Protein AF-A0A7J8MT13-F1 (afdb_monomer)

Mean predicted aligned error: 15.24 Å

Nearest PDB structures (foldseek):
  6guc-assembly2_D  TM=5.482E-01  e=3.132E-11  Bos taurus
  3tnw-assembly2_D  TM=5.409E-01  e=3.285E-11  Bos taurus
  2wih-assembly2_D  TM=5.216E-01  e=3.285E-11  Homo sapiens
  4bco-assembly1_B  TM=5.471E-01  e=9.817E-11  Bos taurus
  6p8h-assembly1_A  TM=4.701E-01  e=1.779E-06  Homo sapiens

InterPro domains:
  IPR004367 Cyclin, C-terminal domain [SM01332] (35-197)
  IPR006671 Cyclin, N-terminal [PF00134] (3-99)
  IPR013763 Cyclin-like domain [SM00385] (18-86)
  IPR013763 Cyclin-like domain [SM00385] (87-166)
  IPR036915 Cyclin-like superfamily [SSF47954] (3-92)
  IPR036915 Cyclin-like superfamily [SSF47954] (93-198)
  IPR039361 Cyclin [PTHR10177] (7-190)
  IPR046965 Cyclin A/B-like [PIRSF001771] (1-198)
  IPR048258 Cyclins, cyclin-box [PS00292] (13-44)

Secondary structure (DSSP, 8-state):
-----SS--HHHHHHHHHHHHHHHHHTT--HHHHHHHHHHHHHHHHH----GGGHHHHHHHHHHHHHHHH-TTPPPHHHHHHHTTTTT-SS----HHHHHHHHHHHHHHHH-GGGGGS-HHHHHHHHHHHHHHHH--SS-SS-HHHHHHH---HHHHHHHHHHHHHHHTTTT--S--HHHHHHTSGGGTTGGG---SS-GGGGGG--

Sequence (207 aa):
MEQVQRDITPSMRAILIDWLVEVSEEYKLVPDTLYLTVSLIDRFLSHNVIEKQRLQLVGVSCMLIASKYEEICAPRVEEFCFITDNTYTSGEDPCIELEFLANYLAELSLVEYNFLKFLPSLIAASAVFLARWTLNQSVHPWDPTLEHYTSYKASELKTTVLALEDLQLNTNGCYLNAIHDKYKQQKFKCVATMSSPERVISVFSRR

Radius of gyration: 18.61 Å; Cα contacts (8 Å, |Δi|>4): 180; chains: 1; bounding box: 44×48×46 Å

Organism: NCBI:txid34289

pLDDT: mean 73.33, std 13.4, range [36.81, 91.44]

Foldseek 3Di:
DDDLEDADDPVLLVVLLVVVVVVCVVVVPDVQLSVQLNVQLVVCSVVDYDHSVCSNVSSVVSSQVSQVVRPPDRDDVVVVCVVVPVPPDDDDDPPLLLRLQLVLLLVLLVVDPVNVVDDSLLSSLLSSQLSQCLVDVPDRSDDVVNCVVSVDDPVNSVVNNLVSLCSLVVVVVDPDCPSLVVCCDVVNVRSSPGHHPDDPVVSVVDD

Structure (mmCIF, N/CA/C/O backbone):
data_AF-A0A7J8MT13-F1
#
_entry.id   AF-A0A7J8MT13-F1
#
loop_
_atom_site.group_PDB
_atom_site.id
_atom_site.type_symbol
_atom_site.label_atom_id
_atom_site.label_alt_id
_atom_site.label_comp_id
_atom_site.label_asym_id
_atom_site.label_entity_id
_atom_site.label_seq_id
_atom_site.pdbx_PDB_ins_code
_atom_site.Cartn_x
_atom_site.Cartn_y
_atom_site.Cartn_z
_atom_site.occupancy
_atom_site.B_iso_or_equiv
_atom_site.auth_seq_id
_atom_site.auth_comp_id
_atom_site.auth_asym_id
_atom_site.auth_atom_id
_atom_site.pdbx_PDB_model_num
ATOM 1 N N . MET A 1 1 ? 6.095 -20.771 -24.329 1.00 42.81 1 MET A N 1
ATOM 2 C CA . MET A 1 1 ? 5.923 -19.824 -23.210 1.00 42.81 1 MET A CA 1
ATOM 3 C C . MET A 1 1 ? 6.613 -18.548 -23.628 1.00 42.81 1 MET A C 1
ATOM 5 O O . MET A 1 1 ? 7.817 -18.583 -23.845 1.00 42.81 1 MET A O 1
ATOM 9 N N . GLU A 1 2 ? 5.856 -17.485 -23.882 1.00 50.84 2 GLU A N 1
ATOM 10 C CA . GLU A 1 2 ? 6.446 -16.193 -24.233 1.00 50.84 2 GLU A CA 1
ATOM 11 C C . GLU A 1 2 ? 7.194 -15.643 -23.019 1.00 50.84 2 GLU A C 1
ATOM 13 O O . GLU A 1 2 ? 6.687 -15.645 -21.897 1.00 50.84 2 GLU A O 1
ATOM 18 N N . GLN A 1 3 ? 8.439 -15.238 -23.235 1.00 58.81 3 GLN A N 1
ATOM 19 C CA . GLN A 1 3 ? 9.289 -14.700 -22.187 1.00 58.81 3 GLN A CA 1
ATOM 20 C C . GLN A 1 3 ? 8.860 -13.247 -21.935 1.00 58.81 3 GLN A C 1
ATOM 22 O O . GLN A 1 3 ? 9.238 -12.345 -22.677 1.00 58.81 3 GLN A O 1
ATOM 27 N N . VAL A 1 4 ? 8.002 -13.038 -20.928 1.00 74.94 4 VAL A N 1
ATOM 28 C CA . VAL A 1 4 ? 7.450 -11.710 -20.589 1.00 74.94 4 VAL A CA 1
ATOM 29 C C . VAL A 1 4 ? 8.551 -10.768 -20.091 1.00 74.94 4 VAL A C 1
ATOM 31 O O . VAL A 1 4 ? 8.615 -9.608 -20.492 1.00 74.94 4 VAL A O 1
ATOM 34 N N . GLN A 1 5 ? 9.454 -11.272 -19.247 1.00 81.06 5 GLN A N 1
ATOM 35 C CA . GLN A 1 5 ? 10.571 -10.498 -18.707 1.00 81.06 5 GLN A CA 1
ATOM 36 C C . GLN A 1 5 ? 11.760 -10.488 -19.666 1.00 81.06 5 GLN A C 1
ATOM 38 O O . GLN A 1 5 ? 12.232 -11.542 -20.089 1.00 81.06 5 GLN A O 1
ATOM 43 N N . ARG A 1 6 ? 12.274 -9.289 -19.961 1.00 80.94 6 ARG A N 1
ATOM 44 C CA . ARG A 1 6 ? 13.458 -9.100 -20.816 1.00 80.94 6 ARG A CA 1
ATOM 45 C C . ARG A 1 6 ? 14.765 -9.093 -20.024 1.00 80.94 6 ARG A C 1
ATOM 47 O O . ARG A 1 6 ? 15.764 -9.604 -20.510 1.00 80.94 6 ARG A O 1
ATOM 54 N N . ASP A 1 7 ? 14.728 -8.535 -18.815 1.00 82.75 7 ASP A N 1
ATOM 55 C CA . ASP A 1 7 ? 15.922 -8.184 -18.030 1.00 82.75 7 ASP A CA 1
ATOM 56 C C . ASP A 1 7 ? 16.044 -8.974 -16.710 1.00 82.75 7 ASP A C 1
ATOM 58 O O . ASP A 1 7 ? 17.070 -8.924 -16.031 1.00 82.75 7 ASP A O 1
ATOM 62 N N . ILE A 1 8 ? 14.998 -9.725 -16.341 1.00 86.56 8 ILE A N 1
ATOM 63 C CA . ILE A 1 8 ? 14.940 -10.552 -15.129 1.00 86.56 8 ILE A CA 1
ATOM 64 C C . ILE A 1 8 ? 15.116 -12.021 -15.504 1.00 86.56 8 ILE A C 1
ATOM 66 O O . ILE A 1 8 ? 14.370 -12.558 -16.323 1.00 86.56 8 ILE A O 1
ATOM 70 N N . THR A 1 9 ? 16.077 -12.691 -14.869 1.00 85.88 9 THR A N 1
ATOM 71 C CA . THR A 1 9 ? 16.334 -14.123 -15.078 1.00 85.88 9 THR A CA 1
ATOM 72 C C . THR A 1 9 ? 15.794 -14.970 -13.919 1.00 85.88 9 THR A C 1
ATOM 74 O O . THR A 1 9 ? 15.683 -14.475 -12.793 1.00 85.88 9 THR A O 1
ATOM 77 N N . PRO A 1 10 ? 15.524 -16.274 -14.135 1.00 80.25 10 PRO A N 1
ATOM 78 C CA . PRO A 1 10 ? 15.155 -17.191 -13.053 1.00 80.25 10 PRO A CA 1
ATOM 79 C C . PRO A 1 10 ? 16.178 -17.228 -11.907 1.00 80.25 10 PRO A C 1
ATOM 81 O O . PRO A 1 10 ? 15.795 -17.365 -10.749 1.00 80.25 10 PRO A O 1
ATOM 84 N N . SER A 1 11 ? 17.467 -17.037 -12.214 1.00 74.50 11 SER A N 1
ATOM 85 C CA . SER A 1 11 ? 18.529 -16.956 -11.204 1.00 74.50 11 SER A CA 1
ATOM 86 C C . SER A 1 11 ? 18.380 -15.729 -10.303 1.00 74.50 11 SER A C 1
ATOM 88 O O . SER A 1 11 ? 18.610 -15.826 -9.105 1.00 74.50 11 SER A O 1
ATOM 90 N N . MET A 1 12 ? 17.978 -14.579 -10.849 1.00 80.81 12 MET A N 1
ATOM 91 C CA . MET A 1 12 ? 17.782 -13.349 -10.068 1.00 80.81 12 MET A CA 1
ATOM 92 C C . MET A 1 12 ? 16.556 -13.450 -9.164 1.00 80.81 12 MET A C 1
ATOM 94 O O . MET A 1 12 ? 16.587 -12.983 -8.030 1.00 80.81 12 MET A O 1
ATOM 98 N N . ARG A 1 13 ? 15.497 -14.118 -9.641 1.00 86.75 13 ARG A N 1
ATOM 99 C CA . ARG A 1 13 ? 14.345 -14.483 -8.809 1.00 86.75 13 ARG A CA 1
ATOM 100 C C . ARG A 1 13 ? 14.761 -15.400 -7.657 1.00 86.75 13 ARG A C 1
ATOM 102 O O . ARG A 1 13 ? 14.327 -15.171 -6.538 1.00 86.75 13 ARG A O 1
ATOM 109 N N . ALA A 1 14 ? 15.583 -16.418 -7.919 1.00 63.94 14 ALA A N 1
ATOM 110 C CA . ALA A 1 14 ? 16.059 -17.321 -6.872 1.00 63.94 14 ALA A CA 1
ATOM 111 C C . ALA A 1 14 ? 16.853 -16.568 -5.793 1.00 63.94 14 ALA A C 1
ATOM 113 O O . ALA A 1 14 ? 16.551 -16.731 -4.621 1.00 63.94 14 ALA A O 1
ATOM 114 N N . ILE A 1 15 ? 17.770 -15.677 -6.194 1.00 75.12 15 ILE A N 1
ATOM 115 C CA . ILE A 1 15 ? 18.534 -14.821 -5.267 1.00 75.12 15 ILE A CA 1
ATOM 116 C C . ILE A 1 15 ? 17.604 -13.923 -4.436 1.00 75.12 15 ILE A C 1
ATOM 118 O O . ILE A 1 15 ? 17.804 -13.780 -3.235 1.00 75.12 15 ILE A O 1
ATOM 122 N N . LEU A 1 16 ? 16.574 -13.327 -5.052 1.00 79.06 16 LEU A N 1
ATOM 123 C CA . LEU A 1 16 ? 15.594 -12.517 -4.322 1.00 79.06 16 LEU A CA 1
ATOM 124 C C . LEU A 1 16 ? 14.843 -13.347 -3.274 1.00 79.06 16 LEU A C 1
ATOM 126 O O . LEU A 1 16 ? 14.664 -12.888 -2.153 1.00 79.06 16 LEU A O 1
ATOM 130 N N . ILE A 1 17 ? 14.360 -14.531 -3.652 1.00 75.38 17 ILE A N 1
ATOM 131 C CA . ILE A 1 17 ? 13.561 -15.374 -2.756 1.00 75.38 17 ILE A CA 1
ATOM 132 C C . ILE A 1 17 ? 14.415 -15.900 -1.606 1.00 75.38 17 ILE A C 1
ATOM 134 O O . ILE A 1 17 ? 13.945 -15.888 -0.479 1.00 75.38 17 ILE A O 1
ATOM 138 N N . ASP A 1 18 ? 15.652 -16.307 -1.880 1.00 67.38 18 ASP A N 1
ATOM 139 C CA . ASP A 1 18 ? 16.615 -16.738 -0.863 1.00 67.38 18 ASP A CA 1
ATOM 140 C C . ASP A 1 18 ? 16.840 -15.637 0.185 1.00 67.38 18 ASP A C 1
ATOM 142 O O . ASP A 1 18 ? 16.656 -15.860 1.377 1.00 67.38 18 ASP A O 1
ATOM 146 N N . TRP A 1 19 ? 17.065 -14.400 -0.266 1.00 86.56 19 TRP A N 1
ATOM 147 C CA . TRP A 1 19 ? 17.156 -13.247 0.630 1.00 86.56 19 TRP A CA 1
ATOM 148 C C . TRP A 1 19 ? 15.854 -12.981 1.410 1.00 86.56 19 TRP A C 1
ATOM 150 O O . TRP A 1 19 ? 15.892 -12.679 2.598 1.00 86.56 19 TRP A O 1
ATOM 160 N N . LEU A 1 20 ? 14.680 -13.123 0.784 1.00 72.56 20 LEU A N 1
ATOM 161 C CA . LEU A 1 20 ? 13.393 -12.963 1.476 1.00 72.56 20 LEU A CA 1
ATOM 162 C C . LEU A 1 20 ? 13.147 -14.058 2.530 1.00 72.56 20 LEU A C 1
ATOM 164 O O . LEU A 1 20 ? 12.477 -13.787 3.522 1.00 72.56 20 LEU A O 1
ATOM 168 N N . VAL A 1 21 ? 13.693 -15.265 2.359 1.00 71.50 21 VAL A N 1
ATOM 169 C CA . VAL A 1 21 ? 13.655 -16.308 3.398 1.00 71.50 21 VAL A CA 1
ATOM 170 C C . VAL A 1 21 ? 14.413 -15.829 4.637 1.00 71.50 21 VAL A C 1
ATOM 172 O O . VAL A 1 21 ? 13.863 -15.886 5.735 1.00 71.50 21 VAL A O 1
ATOM 175 N N . GLU A 1 22 ? 15.619 -15.276 4.469 1.00 70.38 22 GLU A N 1
ATOM 176 C CA . GLU A 1 22 ? 16.395 -14.700 5.580 1.00 70.38 22 GLU A CA 1
ATOM 177 C C . GLU A 1 22 ? 15.624 -13.577 6.290 1.00 70.38 22 GLU A C 1
ATOM 179 O O . GLU A 1 22 ? 15.543 -13.562 7.517 1.00 70.38 22 GLU A O 1
ATOM 184 N N . VAL A 1 23 ? 14.986 -12.679 5.526 1.00 79.19 23 VAL A N 1
ATOM 185 C CA . VAL A 1 23 ? 14.134 -11.615 6.088 1.00 79.19 23 VAL A CA 1
ATOM 186 C C . VAL A 1 23 ? 12.962 -12.211 6.871 1.00 79.19 23 VAL A C 1
ATOM 188 O O . VAL A 1 23 ? 12.650 -11.745 7.964 1.00 79.19 23 VAL A O 1
ATOM 191 N N . SER A 1 24 ? 12.314 -13.257 6.357 1.00 78.50 24 SER A N 1
ATOM 192 C CA . SER A 1 24 ? 11.190 -13.880 7.062 1.00 78.50 24 SER A CA 1
ATOM 193 C C . SER A 1 24 ? 11.595 -14.515 8.395 1.00 78.50 24 SER A C 1
ATOM 195 O O . SER A 1 24 ? 10.847 -14.398 9.364 1.00 78.50 24 SER A O 1
ATOM 197 N N . GLU A 1 25 ? 12.791 -15.101 8.480 1.00 72.25 25 GLU A N 1
ATOM 198 C CA . GLU A 1 25 ? 13.325 -15.682 9.717 1.00 72.25 25 GLU A CA 1
ATOM 199 C C . GLU A 1 25 ? 13.710 -14.602 10.740 1.00 72.25 25 GLU A C 1
ATOM 201 O O . GLU A 1 25 ? 13.363 -14.718 11.918 1.00 72.25 25 GLU A O 1
ATOM 206 N N . GLU A 1 26 ? 14.361 -13.519 10.297 1.00 79.81 26 GLU A N 1
ATOM 207 C CA . GLU A 1 26 ? 14.771 -12.405 11.167 1.00 79.81 26 GLU A CA 1
ATOM 208 C C . GLU A 1 26 ? 13.561 -11.751 11.852 1.00 79.81 26 GLU A C 1
ATOM 210 O O . GLU A 1 26 ? 13.553 -11.527 13.065 1.00 79.81 26 GLU A O 1
ATOM 215 N N . TYR A 1 27 ? 12.490 -11.521 11.087 1.00 76.31 27 TYR A N 1
ATOM 216 C CA . TYR A 1 27 ? 11.245 -10.933 11.588 1.00 76.31 27 TYR A CA 1
ATOM 217 C C . TYR A 1 27 ? 10.262 -11.966 12.156 1.00 76.31 27 TYR A C 1
ATOM 219 O O . TYR A 1 27 ? 9.183 -11.589 12.617 1.00 76.31 27 TYR A O 1
ATOM 227 N N . LYS A 1 28 ? 10.636 -13.254 12.172 1.00 79.38 28 LYS A N 1
ATOM 228 C CA . LYS A 1 28 ? 9.819 -14.375 12.672 1.00 79.38 28 LYS A CA 1
ATOM 229 C C . LYS A 1 28 ? 8.418 -14.413 12.052 1.00 79.38 28 LYS A C 1
ATOM 231 O O . LYS A 1 28 ? 7.435 -14.652 12.756 1.00 79.38 28 LYS A O 1
ATOM 236 N N . LEU A 1 29 ? 8.345 -14.148 10.750 1.00 77.38 29 LEU A N 1
ATOM 237 C CA . LEU A 1 29 ? 7.109 -14.194 9.976 1.00 77.38 29 LEU A CA 1
ATOM 238 C C . LEU A 1 29 ? 6.603 -15.638 9.875 1.00 77.38 29 LEU A C 1
ATOM 240 O O . LEU A 1 29 ? 7.388 -16.589 9.862 1.00 77.38 29 LEU A O 1
ATOM 244 N N . VAL A 1 30 ? 5.288 -15.818 9.774 1.00 71.50 30 VAL A N 1
ATOM 245 C CA . VAL A 1 30 ? 4.715 -17.145 9.538 1.00 71.50 30 VAL A CA 1
ATOM 246 C C . VAL A 1 30 ? 5.044 -17.629 8.116 1.00 71.50 30 VAL A C 1
ATOM 248 O O . VAL A 1 30 ? 5.119 -16.821 7.186 1.00 71.50 30 VAL A O 1
ATOM 251 N N . PRO A 1 31 ? 5.215 -18.947 7.891 1.00 65.94 31 PRO A N 1
ATOM 252 C CA . PRO A 1 31 ? 5.534 -19.486 6.567 1.00 65.94 31 PRO A CA 1
ATOM 253 C C . PRO A 1 31 ? 4.538 -19.066 5.475 1.00 65.94 31 PRO A C 1
ATOM 255 O O . PRO A 1 31 ? 4.939 -18.816 4.337 1.00 65.94 31 PRO A O 1
ATOM 258 N N . ASP A 1 32 ? 3.253 -18.940 5.816 1.00 70.88 32 ASP A N 1
ATOM 259 C CA . ASP A 1 32 ? 2.183 -18.484 4.922 1.00 70.88 32 ASP A CA 1
ATOM 260 C C . ASP A 1 32 ? 2.464 -17.090 4.331 1.00 70.88 32 ASP A C 1
ATOM 262 O O . ASP A 1 32 ? 2.261 -16.876 3.131 1.00 70.88 32 ASP A O 1
ATOM 266 N N . THR A 1 33 ? 3.058 -16.182 5.114 1.00 83.50 33 THR A N 1
ATOM 267 C CA . THR A 1 33 ? 3.501 -14.854 4.666 1.00 83.50 33 THR A CA 1
ATOM 268 C C . THR A 1 33 ? 4.537 -14.960 3.550 1.00 83.50 33 THR A C 1
ATOM 270 O O . THR A 1 33 ? 4.452 -14.252 2.540 1.00 83.50 33 THR A O 1
ATOM 273 N N . LEU A 1 34 ? 5.505 -15.871 3.675 1.00 73.50 34 LEU A N 1
ATOM 274 C CA . LEU A 1 34 ? 6.531 -16.089 2.656 1.00 73.50 34 LEU A CA 1
ATOM 275 C C . LEU A 1 34 ? 5.928 -16.698 1.377 1.00 73.50 34 LEU A C 1
ATOM 277 O O . LEU A 1 34 ? 6.220 -16.226 0.275 1.00 73.50 34 LEU A O 1
ATOM 281 N N . TYR A 1 35 ? 5.039 -17.688 1.499 1.00 73.62 35 TYR A N 1
ATOM 282 C CA . TYR A 1 35 ? 4.351 -18.273 0.339 1.00 73.62 35 TYR A CA 1
ATOM 283 C C . TYR A 1 35 ? 3.499 -17.239 -0.406 1.00 73.62 35 TYR A C 1
ATOM 285 O O . TYR A 1 35 ? 3.544 -17.166 -1.641 1.00 73.62 35 TYR A O 1
ATOM 293 N N . LEU A 1 36 ? 2.764 -16.401 0.330 1.00 82.88 36 LEU A N 1
ATOM 294 C CA . LEU A 1 36 ? 1.967 -15.321 -0.240 1.00 82.88 36 LEU A CA 1
ATOM 295 C C . LEU A 1 36 ? 2.857 -14.269 -0.914 1.00 82.88 36 LEU A C 1
ATOM 297 O O . LEU A 1 36 ? 2.562 -13.846 -2.032 1.00 82.88 36 LEU A O 1
ATOM 301 N N . THR A 1 37 ? 3.987 -13.915 -0.299 1.00 88.69 37 THR A N 1
ATOM 302 C CA . THR A 1 37 ? 4.990 -13.010 -0.881 1.00 88.69 37 THR A CA 1
ATOM 303 C C . THR A 1 37 ? 5.469 -13.506 -2.243 1.00 88.69 37 THR A C 1
ATOM 305 O O . THR A 1 37 ? 5.415 -12.767 -3.227 1.00 88.69 37 THR A O 1
ATOM 308 N N . VAL A 1 38 ? 5.899 -14.770 -2.329 1.00 83.19 38 VAL A N 1
ATOM 309 C CA . VAL A 1 38 ? 6.399 -15.369 -3.578 1.00 83.19 38 VAL A CA 1
ATOM 310 C C . VAL A 1 38 ? 5.303 -15.410 -4.647 1.00 83.19 38 VAL A C 1
ATOM 312 O O . VAL A 1 38 ? 5.551 -15.047 -5.797 1.00 83.19 38 VAL A O 1
ATOM 315 N N . SER A 1 39 ? 4.075 -15.765 -4.262 1.00 88.94 39 SER A N 1
ATOM 316 C CA . SER A 1 39 ? 2.910 -15.760 -5.156 1.00 88.94 39 SER A CA 1
ATOM 317 C C . SER A 1 39 ? 2.618 -14.365 -5.727 1.00 88.94 39 SER A C 1
ATOM 319 O O . SER A 1 39 ? 2.371 -14.209 -6.928 1.00 88.94 39 SER A O 1
ATOM 321 N N . LEU A 1 40 ? 2.702 -13.323 -4.892 1.00 88.25 40 LEU A N 1
ATOM 322 C CA . LEU A 1 40 ? 2.521 -11.934 -5.314 1.00 88.25 40 LEU A CA 1
ATOM 323 C C . LEU A 1 40 ? 3.625 -11.475 -6.275 1.00 88.25 40 LEU A C 1
ATOM 325 O O . LEU A 1 40 ? 3.303 -10.859 -7.293 1.00 88.25 40 LEU A O 1
ATOM 329 N N . ILE A 1 41 ? 4.887 -11.821 -6.001 1.00 90.81 41 ILE A N 1
ATOM 330 C CA . ILE A 1 41 ? 6.029 -11.513 -6.876 1.00 90.81 41 ILE A CA 1
ATOM 331 C C . ILE A 1 41 ? 5.828 -12.150 -8.253 1.00 90.81 41 ILE A C 1
ATOM 333 O O . ILE A 1 41 ? 5.897 -11.459 -9.269 1.00 90.81 41 ILE A O 1
ATOM 337 N N . ASP A 1 42 ? 5.528 -13.447 -8.305 1.00 89.38 42 ASP A N 1
ATOM 338 C CA . ASP A 1 42 ? 5.370 -14.173 -9.569 1.00 89.38 42 ASP A CA 1
ATOM 339 C C . ASP A 1 42 ? 4.189 -13.648 -10.387 1.00 89.38 42 ASP A C 1
ATOM 341 O O . ASP A 1 42 ? 4.291 -13.422 -11.599 1.00 89.38 42 ASP A O 1
ATOM 345 N N . ARG A 1 43 ? 3.066 -13.370 -9.719 1.00 89.50 43 ARG A N 1
ATOM 346 C CA . ARG A 1 43 ? 1.899 -12.764 -10.360 1.00 89.50 43 ARG A CA 1
ATOM 347 C C . ARG A 1 43 ? 2.206 -11.360 -10.879 1.00 89.50 43 ARG A C 1
ATOM 349 O O . ARG A 1 43 ? 1.786 -11.029 -11.985 1.00 89.50 43 ARG A O 1
ATOM 356 N N . PHE A 1 44 ? 2.964 -10.556 -10.138 1.00 91.44 44 PHE A N 1
ATOM 357 C CA . PHE A 1 44 ? 3.369 -9.227 -10.588 1.00 91.44 44 PHE A CA 1
ATOM 358 C C . PHE A 1 44 ? 4.284 -9.305 -11.819 1.00 91.44 44 PHE A C 1
ATOM 360 O O . PHE A 1 44 ? 4.017 -8.642 -12.823 1.00 91.44 44 PHE A O 1
ATOM 367 N N . LEU A 1 45 ? 5.307 -10.163 -11.783 1.00 88.75 45 LEU A N 1
ATOM 368 C CA . LEU A 1 45 ? 6.269 -10.338 -12.875 1.00 88.75 45 LEU A CA 1
ATOM 369 C C . LEU A 1 45 ? 5.656 -10.979 -14.131 1.00 88.75 45 LEU A C 1
ATOM 371 O O . LEU A 1 45 ? 6.182 -10.780 -15.225 1.00 88.75 45 LEU A O 1
ATOM 375 N N . SER A 1 46 ? 4.550 -11.718 -14.012 1.00 87.44 46 SER A N 1
ATOM 376 C CA . SER A 1 46 ? 3.841 -12.265 -15.181 1.00 87.44 46 SER A CA 1
ATOM 377 C C . SER A 1 46 ? 3.089 -11.214 -16.007 1.00 87.44 46 SER A C 1
ATOM 379 O O . SER A 1 46 ? 2.802 -11.470 -17.172 1.00 87.44 46 SER A O 1
ATOM 381 N N . HIS A 1 47 ? 2.803 -10.037 -15.440 1.00 85.12 47 HIS A N 1
ATOM 382 C CA . HIS A 1 47 ? 2.028 -8.981 -16.106 1.00 85.12 47 HIS A CA 1
ATOM 383 C C . HIS A 1 47 ? 2.798 -7.663 -16.277 1.00 85.12 47 HIS A C 1
ATOM 385 O O . HIS A 1 47 ? 2.398 -6.833 -17.089 1.00 85.12 47 HIS A O 1
ATOM 391 N N . ASN A 1 48 ? 3.897 -7.455 -15.542 1.00 83.62 48 ASN A N 1
ATOM 392 C CA . ASN A 1 48 ? 4.622 -6.183 -15.513 1.00 83.62 48 ASN A CA 1
ATOM 393 C C . ASN A 1 48 ? 6.104 -6.385 -15.825 1.00 83.62 48 ASN A C 1
ATOM 395 O O . ASN A 1 48 ? 6.820 -7.016 -15.050 1.00 83.62 48 ASN A O 1
ATOM 399 N N . VAL A 1 49 ? 6.585 -5.812 -16.930 1.00 88.94 49 VAL A N 1
ATOM 400 C CA . VAL A 1 49 ? 8.016 -5.806 -17.274 1.00 88.94 49 VAL A CA 1
ATOM 401 C C . VAL A 1 49 ? 8.745 -4.808 -16.377 1.00 88.94 49 VAL A C 1
ATOM 403 O O . VAL A 1 49 ? 8.349 -3.645 -16.312 1.00 88.94 49 VAL A O 1
ATOM 406 N N . ILE A 1 50 ? 9.811 -5.248 -15.706 1.00 87.50 50 ILE A N 1
ATOM 407 C CA . ILE A 1 50 ? 10.610 -4.389 -14.824 1.00 87.50 50 ILE A CA 1
ATOM 408 C C . ILE A 1 50 ? 12.106 -4.499 -15.114 1.00 87.50 50 ILE A C 1
ATOM 410 O O . ILE A 1 50 ? 12.597 -5.510 -15.610 1.00 87.50 50 ILE A O 1
ATOM 414 N N . GLU A 1 51 ? 12.834 -3.449 -14.749 1.00 89.00 51 GLU A N 1
ATOM 415 C CA . GLU A 1 51 ? 14.295 -3.435 -14.735 1.00 89.00 51 GLU A CA 1
ATOM 416 C C . GLU A 1 51 ? 14.830 -4.148 -13.487 1.00 89.00 51 GLU A C 1
ATOM 418 O O . GLU A 1 51 ? 14.243 -4.072 -12.402 1.00 89.00 51 GLU A O 1
ATOM 423 N N . LYS A 1 52 ? 15.998 -4.787 -13.605 1.00 85.12 52 LYS A N 1
ATOM 424 C CA . LYS A 1 52 ? 16.624 -5.556 -12.513 1.00 85.12 52 LYS A CA 1
ATOM 425 C C . LYS A 1 52 ? 16.836 -4.799 -11.204 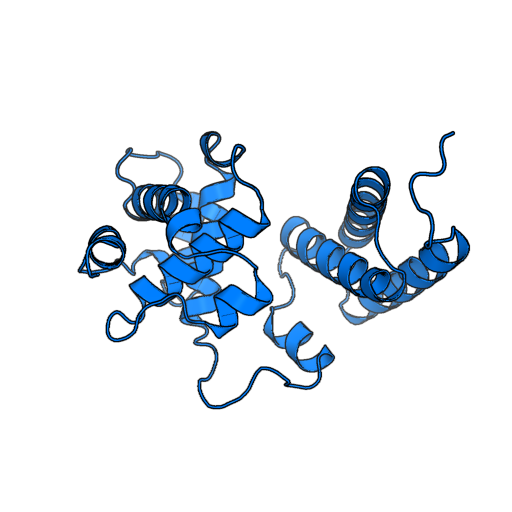1.00 85.12 52 LYS A C 1
ATOM 427 O O . LYS A 1 52 ? 16.767 -5.403 -10.140 1.00 85.12 52 LYS A O 1
ATOM 432 N N . GLN A 1 53 ? 17.062 -3.490 -11.272 1.00 85.38 53 GLN A N 1
ATOM 433 C CA . GLN A 1 53 ? 17.282 -2.631 -10.102 1.00 85.38 53 GLN A CA 1
ATOM 434 C C . GLN A 1 53 ? 16.030 -2.522 -9.220 1.00 85.38 53 GLN A C 1
ATOM 436 O O . GLN A 1 53 ? 16.130 -2.274 -8.025 1.00 85.38 53 GLN A O 1
ATOM 441 N N . ARG A 1 54 ? 14.843 -2.743 -9.799 1.00 87.38 54 ARG A N 1
ATOM 442 C CA . ARG A 1 54 ? 13.553 -2.663 -9.102 1.00 87.38 54 ARG A CA 1
ATOM 443 C C . ARG A 1 54 ? 13.091 -4.003 -8.531 1.00 87.38 54 ARG A C 1
ATOM 445 O O . ARG A 1 54 ? 12.083 -4.042 -7.832 1.00 87.38 54 ARG A O 1
ATOM 452 N N . LEU A 1 55 ? 13.809 -5.095 -8.802 1.00 87.69 55 LEU A N 1
ATOM 453 C CA . LEU A 1 55 ? 13.394 -6.444 -8.417 1.00 87.69 55 LEU A CA 1
ATOM 454 C C . LEU A 1 55 ? 13.315 -6.618 -6.890 1.00 87.69 55 LEU A C 1
ATOM 456 O O . LEU A 1 55 ? 12.328 -7.153 -6.391 1.00 87.69 55 LEU A O 1
ATOM 460 N N . GLN A 1 56 ? 14.304 -6.111 -6.147 1.00 87.00 56 GLN A N 1
ATOM 461 C CA . GLN A 1 56 ? 14.282 -6.140 -4.679 1.00 87.00 56 GLN A CA 1
ATOM 462 C C . GLN A 1 56 ? 13.136 -5.307 -4.102 1.00 87.00 56 GLN A C 1
ATOM 464 O O . GLN A 1 56 ? 12.427 -5.780 -3.219 1.00 87.00 56 GLN A O 1
ATOM 469 N N . LEU A 1 57 ? 12.892 -4.114 -4.653 1.00 86.25 57 LEU A N 1
ATOM 470 C CA . LEU A 1 57 ? 11.787 -3.255 -4.225 1.00 86.25 57 LEU A CA 1
ATOM 471 C C . LEU A 1 57 ? 10.427 -3.948 -4.391 1.00 86.25 57 LEU A C 1
ATOM 473 O O . LEU A 1 57 ? 9.581 -3.869 -3.500 1.00 86.25 57 LEU A O 1
ATOM 477 N N . VAL A 1 58 ? 10.223 -4.654 -5.508 1.00 90.31 58 VAL A N 1
ATOM 478 C CA . VAL A 1 58 ? 9.011 -5.456 -5.733 1.00 90.31 58 VAL A CA 1
ATOM 479 C C . VAL A 1 58 ? 8.898 -6.565 -4.689 1.00 90.31 58 VAL A C 1
ATOM 481 O O . VAL A 1 58 ? 7.821 -6.742 -4.125 1.00 90.31 58 VAL A O 1
ATOM 484 N N . GLY A 1 59 ? 9.995 -7.268 -4.393 1.00 87.62 59 GLY A N 1
ATOM 485 C CA . GLY A 1 59 ? 10.025 -8.314 -3.370 1.00 87.62 59 GLY A CA 1
ATOM 486 C C . GLY A 1 59 ? 9.627 -7.811 -1.985 1.00 87.62 59 GLY A C 1
ATOM 487 O O . GLY A 1 59 ? 8.713 -8.359 -1.374 1.00 87.62 59 GLY A O 1
ATOM 488 N N . VAL A 1 60 ? 10.238 -6.712 -1.537 1.00 88.88 60 VAL A N 1
ATOM 489 C CA . VAL A 1 60 ? 9.939 -6.079 -0.243 1.00 88.88 60 VAL A CA 1
ATOM 490 C C . VAL A 1 60 ? 8.499 -5.568 -0.186 1.00 88.88 60 VAL A C 1
ATOM 492 O O . VAL A 1 60 ? 7.805 -5.783 0.803 1.00 88.88 60 VAL A O 1
ATOM 495 N N . SER A 1 61 ? 8.009 -4.950 -1.263 1.00 85.69 61 SER A N 1
ATOM 496 C CA . SER A 1 61 ? 6.623 -4.467 -1.331 1.00 85.69 61 SER A CA 1
ATOM 497 C C . SER A 1 61 ? 5.617 -5.617 -1.244 1.00 85.69 61 SER A C 1
ATOM 499 O O . SER A 1 61 ? 4.617 -5.515 -0.536 1.00 85.69 61 SER A O 1
ATOM 501 N N . CYS A 1 62 ? 5.885 -6.727 -1.940 1.00 91.06 62 CYS A N 1
ATOM 502 C CA . CYS A 1 62 ? 5.052 -7.926 -1.873 1.00 91.06 62 CYS A CA 1
ATOM 503 C C . CYS A 1 62 ? 5.084 -8.553 -0.478 1.00 91.06 62 CYS A C 1
ATOM 505 O O . CYS A 1 62 ? 4.035 -8.974 0.003 1.00 91.06 62 CYS A O 1
ATOM 507 N N . MET A 1 63 ? 6.248 -8.562 0.179 1.00 90.38 63 MET A N 1
ATOM 508 C CA . MET A 1 63 ? 6.385 -9.065 1.543 1.00 90.38 63 MET A CA 1
ATOM 509 C C . MET A 1 63 ? 5.626 -8.206 2.541 1.00 90.38 63 MET A C 1
ATOM 511 O O . MET A 1 63 ? 4.864 -8.740 3.331 1.00 90.38 63 MET A O 1
ATOM 515 N N . LEU A 1 64 ? 5.717 -6.880 2.441 1.00 81.00 64 LEU A N 1
ATOM 516 C CA . LEU A 1 64 ? 4.941 -5.970 3.279 1.00 81.00 64 LEU A CA 1
ATOM 517 C C . LEU A 1 64 ? 3.428 -6.196 3.120 1.00 81.00 64 LEU A C 1
ATOM 519 O O . LEU A 1 64 ? 2.693 -6.200 4.107 1.00 81.00 64 LEU A O 1
ATOM 523 N N . ILE A 1 65 ? 2.953 -6.388 1.884 1.00 83.25 65 ILE A N 1
ATOM 524 C CA . ILE A 1 65 ? 1.541 -6.702 1.615 1.00 83.25 65 ILE A CA 1
ATOM 525 C C . ILE A 1 65 ? 1.164 -8.048 2.238 1.00 83.25 65 ILE A C 1
ATOM 527 O O . ILE A 1 65 ? 0.130 -8.132 2.898 1.00 83.25 65 ILE A O 1
ATOM 531 N N . ALA A 1 66 ? 1.990 -9.078 2.048 1.00 85.94 66 ALA A N 1
ATOM 532 C CA . ALA A 1 66 ? 1.748 -10.404 2.599 1.00 85.94 66 ALA A CA 1
ATOM 533 C C . ALA A 1 66 ? 1.742 -10.389 4.132 1.00 85.94 66 ALA A C 1
ATOM 535 O O . ALA A 1 66 ? 0.831 -10.942 4.738 1.00 85.94 66 ALA A O 1
ATOM 536 N N . SER A 1 67 ? 2.681 -9.678 4.760 1.00 82.56 67 SER A N 1
ATOM 537 C CA . SER A 1 67 ? 2.752 -9.547 6.214 1.00 82.56 67 SER A CA 1
ATOM 538 C C . SER A 1 67 ? 1.530 -8.828 6.774 1.00 82.56 67 SER A C 1
ATOM 540 O O . SER A 1 67 ? 1.002 -9.228 7.800 1.00 82.56 67 SER A O 1
ATOM 542 N N . LYS A 1 68 ? 1.013 -7.800 6.090 1.00 76.38 68 LYS A N 1
ATOM 543 C CA . LYS A 1 68 ? -0.249 -7.150 6.487 1.00 76.38 68 LYS A CA 1
ATOM 544 C C . LYS A 1 68 ? -1.472 -8.069 6.370 1.00 76.38 68 LYS A C 1
ATOM 546 O O . LYS A 1 68 ? -2.480 -7.788 7.012 1.00 76.38 68 LYS A O 1
ATOM 551 N N . TYR A 1 69 ? -1.400 -9.107 5.536 1.00 75.88 69 TYR A N 1
ATOM 552 C CA . TYR A 1 69 ? -2.486 -10.062 5.313 1.00 75.88 69 TYR A CA 1
ATOM 553 C C . TYR A 1 69 ? -2.457 -11.240 6.290 1.00 75.88 69 TYR A C 1
ATOM 555 O O . TYR A 1 69 ? -3.506 -11.610 6.809 1.00 75.88 69 TYR A O 1
ATOM 563 N N . GLU A 1 70 ? -1.280 -11.816 6.526 1.00 73.06 70 GLU A N 1
ATOM 564 C CA . GLU A 1 70 ? -1.121 -13.060 7.292 1.00 73.06 70 GLU A CA 1
ATOM 565 C C . GLU A 1 70 ? -0.672 -12.824 8.743 1.00 73.06 70 GLU A C 1
ATOM 567 O O . GLU A 1 70 ? -1.016 -13.601 9.635 1.00 73.06 70 GLU A O 1
ATOM 572 N N . GLU A 1 71 ? 0.049 -11.735 9.035 1.00 60.47 71 GLU A N 1
ATOM 573 C CA . GLU A 1 71 ? 0.562 -11.503 10.385 1.00 60.47 71 GLU A CA 1
ATOM 574 C C . GLU A 1 71 ? -0.477 -10.831 11.283 1.00 60.47 71 GLU A C 1
ATOM 576 O O . GLU A 1 71 ? -0.999 -9.748 11.006 1.00 60.47 71 GLU A O 1
ATOM 581 N N . ILE A 1 72 ? -0.685 -11.421 12.460 1.00 51.09 72 ILE A N 1
ATOM 582 C CA . ILE A 1 72 ? -1.500 -10.833 13.536 1.00 51.09 72 ILE A CA 1
ATOM 583 C C . ILE A 1 72 ? -0.872 -9.508 14.034 1.00 51.09 72 ILE A C 1
ATOM 585 O O . ILE A 1 72 ? -1.587 -8.614 14.495 1.00 51.09 72 ILE A O 1
ATOM 589 N N . CYS A 1 73 ? 0.453 -9.362 13.894 1.00 45.38 73 CYS A N 1
ATOM 590 C CA . CYS A 1 73 ? 1.234 -8.154 14.173 1.00 45.38 73 CYS A CA 1
ATOM 591 C C . CYS A 1 73 ? 2.195 -7.857 13.007 1.00 45.38 73 CYS A C 1
ATOM 593 O O . CYS A 1 73 ? 3.371 -8.199 13.073 1.00 45.38 73 CYS A O 1
ATOM 595 N N . ALA A 1 74 ? 1.706 -7.215 11.945 1.00 45.34 74 ALA A N 1
ATOM 596 C CA . ALA A 1 74 ? 2.552 -6.800 10.825 1.00 45.34 74 ALA A CA 1
ATOM 597 C C . ALA A 1 74 ? 3.611 -5.751 11.250 1.00 45.34 74 ALA A C 1
ATOM 599 O O . ALA A 1 74 ? 3.274 -4.835 12.015 1.00 45.34 74 ALA A O 1
ATOM 600 N N . PRO A 1 75 ? 4.863 -5.843 10.752 1.00 45.12 75 PRO A N 1
ATOM 601 C CA . PRO A 1 75 ? 5.909 -4.861 11.034 1.00 45.12 75 PRO A CA 1
ATOM 602 C C . PRO A 1 75 ? 5.527 -3.474 10.495 1.00 45.12 75 PRO A C 1
ATOM 604 O O . PRO A 1 75 ? 4.861 -3.338 9.461 1.00 45.12 75 PRO A O 1
ATOM 607 N N . ARG A 1 76 ? 5.904 -2.431 11.242 1.00 54.84 76 ARG A N 1
ATOM 608 C CA . ARG A 1 76 ? 5.523 -1.033 10.971 1.00 54.84 76 ARG A CA 1
ATOM 609 C C . ARG A 1 76 ? 6.319 -0.468 9.797 1.00 54.84 76 ARG A C 1
ATOM 611 O O . ARG A 1 76 ? 7.452 -0.875 9.557 1.00 54.84 76 ARG A O 1
ATOM 618 N N . VAL A 1 77 ? 5.756 0.516 9.090 1.00 52.00 77 VAL A N 1
ATOM 619 C CA . VAL A 1 77 ? 6.423 1.176 7.945 1.00 52.00 77 VAL A CA 1
ATOM 620 C C . VAL A 1 77 ? 7.763 1.814 8.358 1.00 52.00 77 VAL A C 1
ATOM 622 O O . VAL A 1 77 ? 8.703 1.862 7.569 1.00 52.00 77 VAL A O 1
ATOM 625 N N . GLU A 1 78 ? 7.874 2.220 9.622 1.00 50.78 78 GLU A N 1
ATOM 626 C CA . GLU A 1 78 ? 9.063 2.804 10.257 1.00 50.78 78 GLU A CA 1
ATOM 627 C C . GLU A 1 78 ? 10.303 1.884 10.208 1.00 50.78 78 GLU A C 1
ATOM 629 O O . GLU A 1 78 ? 11.415 2.368 9.990 1.00 50.78 78 GLU A O 1
ATOM 634 N N . GLU A 1 79 ? 10.132 0.561 10.330 1.00 51.59 79 GLU A N 1
ATOM 635 C CA . GLU A 1 79 ? 11.243 -0.406 10.256 1.00 51.59 79 GLU A CA 1
ATOM 636 C C . GLU A 1 79 ? 11.787 -0.551 8.827 1.00 51.59 79 GLU A C 1
ATOM 638 O O . GLU A 1 79 ? 12.982 -0.777 8.641 1.00 51.59 79 GLU A O 1
ATOM 643 N N . PHE A 1 80 ? 10.951 -0.324 7.808 1.00 47.41 80 PHE A N 1
ATOM 644 C CA . PHE A 1 80 ? 11.386 -0.308 6.408 1.00 47.41 80 PHE A CA 1
ATOM 645 C C . PHE A 1 80 ? 12.072 1.005 6.011 1.00 47.41 80 PHE A C 1
ATOM 647 O O . PHE A 1 80 ? 12.970 0.989 5.170 1.00 47.41 80 PHE A O 1
ATOM 654 N N . CYS A 1 81 ? 11.724 2.133 6.637 1.00 43.47 81 CYS A N 1
ATOM 655 C CA . CYS A 1 81 ? 12.405 3.411 6.405 1.00 43.47 81 CYS A CA 1
ATOM 656 C C . CYS A 1 81 ? 13.875 3.382 6.858 1.00 43.47 81 CYS A C 1
ATOM 658 O O . CYS A 1 81 ? 14.731 3.948 6.173 1.00 43.47 81 CYS A O 1
ATOM 660 N N . PHE A 1 82 ? 14.182 2.663 7.946 1.00 45.31 82 PHE A N 1
ATOM 661 C CA . PHE A 1 82 ? 15.554 2.463 8.429 1.00 45.31 82 PHE A CA 1
ATOM 662 C C . PHE A 1 82 ? 16.428 1.711 7.409 1.00 45.31 82 PHE A C 1
ATOM 664 O O . PHE A 1 82 ? 17.605 2.018 7.249 1.00 45.31 82 PHE A O 1
ATOM 671 N N . ILE A 1 83 ? 15.831 0.794 6.642 1.00 46.72 83 ILE A N 1
ATOM 672 C CA . ILE A 1 83 ? 16.508 0.047 5.567 1.00 46.72 83 ILE A CA 1
ATOM 673 C C . ILE A 1 83 ? 16.850 0.964 4.372 1.00 46.72 83 ILE A C 1
ATOM 675 O O . ILE A 1 83 ? 17.742 0.656 3.585 1.00 46.72 83 ILE A O 1
ATOM 679 N N . THR A 1 84 ? 16.183 2.118 4.244 1.00 42.59 84 THR A N 1
ATOM 680 C CA . THR A 1 84 ? 16.356 3.079 3.132 1.00 42.59 84 THR A CA 1
ATOM 681 C C . THR A 1 84 ? 17.175 4.329 3.484 1.00 42.59 84 THR A C 1
ATOM 683 O O . THR A 1 84 ? 17.110 5.342 2.782 1.00 42.59 84 THR A O 1
ATOM 686 N N . ASP A 1 85 ? 17.969 4.257 4.553 1.00 40.16 85 ASP A N 1
ATOM 687 C CA . ASP A 1 85 ? 18.995 5.252 4.896 1.00 40.16 85 ASP A CA 1
ATOM 688 C C . ASP A 1 85 ? 18.447 6.680 5.125 1.00 40.16 85 ASP A C 1
ATOM 690 O O . ASP A 1 85 ? 19.066 7.680 4.761 1.00 40.16 85 ASP A O 1
ATOM 694 N N . ASN A 1 86 ? 17.260 6.799 5.740 1.00 45.03 86 ASN A N 1
ATOM 695 C CA . ASN A 1 86 ? 16.692 8.073 6.216 1.00 45.03 86 ASN A CA 1
ATOM 696 C C . ASN A 1 86 ? 16.571 9.194 5.159 1.00 45.03 86 ASN A C 1
ATOM 698 O O . ASN A 1 86 ? 16.495 10.379 5.496 1.00 45.03 86 ASN A O 1
ATOM 702 N N . THR A 1 87 ? 16.467 8.842 3.876 1.00 42.06 87 THR A N 1
ATOM 703 C CA . THR A 1 87 ? 16.345 9.801 2.758 1.00 42.06 87 THR A CA 1
ATOM 704 C C . THR A 1 87 ? 15.091 10.691 2.814 1.00 42.06 87 THR A C 1
ATOM 706 O O . THR A 1 87 ? 15.007 11.667 2.071 1.00 42.06 87 THR A O 1
ATOM 709 N N . TYR A 1 88 ? 14.149 10.413 3.722 1.00 46.22 88 TYR A N 1
ATOM 710 C CA . TYR A 1 88 ? 12.878 11.134 3.868 1.00 46.22 88 TYR A CA 1
ATOM 711 C C . TYR A 1 88 ? 12.739 11.945 5.166 1.00 46.22 88 TYR A C 1
ATOM 713 O O . TYR A 1 88 ? 11.758 12.667 5.328 1.00 46.22 88 TYR A O 1
ATOM 721 N N . THR A 1 89 ? 13.706 11.888 6.086 1.00 44.84 89 THR A N 1
ATOM 722 C CA . THR A 1 89 ? 13.659 12.676 7.329 1.00 44.84 89 THR A CA 1
ATOM 723 C C . THR A 1 89 ? 14.340 14.025 7.144 1.00 44.84 89 THR A C 1
ATOM 725 O O . THR A 1 89 ? 15.531 14.197 7.393 1.00 44.84 89 THR A O 1
ATOM 728 N N . SER A 1 90 ? 13.565 15.017 6.722 1.00 36.81 90 SER A N 1
ATOM 729 C CA . SER A 1 90 ? 13.883 16.426 6.951 1.00 36.81 90 SER A CA 1
ATOM 730 C C . SER A 1 90 ? 12.675 17.110 7.586 1.00 36.81 90 SER A C 1
ATOM 732 O O . SER A 1 90 ? 11.840 17.682 6.898 1.00 36.81 90 SER A O 1
ATOM 734 N N . GLY A 1 91 ? 12.605 17.050 8.918 1.00 43.62 91 GLY A N 1
ATOM 735 C CA . GLY A 1 91 ? 11.990 18.103 9.735 1.00 43.62 91 GLY A CA 1
ATOM 736 C C . GLY A 1 91 ? 10.552 17.922 10.223 1.00 43.62 91 GLY A C 1
ATOM 737 O O . GLY A 1 91 ? 10.155 18.673 11.107 1.00 43.62 91 GLY A O 1
ATOM 738 N N . GLU A 1 92 ? 9.795 16.944 9.737 1.00 43.59 92 GLU A N 1
ATOM 739 C CA . GLU A 1 92 ? 8.471 16.616 10.279 1.00 43.59 92 GLU A CA 1
ATOM 740 C C . GLU A 1 92 ? 8.485 15.139 10.667 1.00 43.59 92 GLU A C 1
ATOM 742 O O . GLU A 1 92 ? 8.601 14.279 9.795 1.00 43.59 92 GLU A O 1
ATOM 747 N N . ASP A 1 93 ? 8.432 14.831 11.967 1.00 45.44 93 ASP A N 1
ATOM 748 C CA . ASP A 1 93 ? 8.185 13.456 12.406 1.00 45.44 93 ASP A CA 1
ATOM 749 C C . ASP A 1 93 ? 6.921 12.967 11.680 1.00 45.44 93 ASP A C 1
ATOM 751 O O . ASP A 1 93 ? 5.890 13.649 11.763 1.00 45.44 93 ASP A O 1
ATOM 755 N N . PRO A 1 94 ? 6.958 11.840 10.942 1.00 52.84 94 PRO A N 1
ATOM 756 C CA . PRO A 1 94 ? 5.746 11.276 10.380 1.00 52.84 94 PRO A CA 1
ATOM 757 C C . PRO A 1 94 ? 4.807 10.988 11.550 1.00 52.84 94 PRO A C 1
ATOM 759 O O . PRO A 1 94 ? 5.045 10.100 12.364 1.00 52.84 94 PRO A O 1
ATOM 762 N N . CYS A 1 95 ? 3.775 11.821 11.682 1.00 64.75 95 CYS A N 1
ATOM 763 C CA . CYS A 1 95 ? 2.812 11.748 12.767 1.00 64.75 95 CYS A CA 1
ATOM 764 C C . CYS A 1 95 ? 2.253 10.319 12.769 1.00 64.75 95 CYS A C 1
ATOM 766 O O . CYS A 1 95 ? 1.651 9.908 11.781 1.00 64.75 95 CYS A O 1
ATOM 768 N N . ILE A 1 96 ? 2.457 9.543 13.832 1.00 70.56 96 ILE A N 1
ATOM 769 C CA . ILE A 1 96 ? 1.948 8.162 13.946 1.00 70.56 96 ILE A CA 1
ATOM 770 C C . ILE A 1 96 ? 0.428 8.123 13.674 1.00 70.56 96 ILE A C 1
ATOM 772 O O . ILE A 1 96 ? -0.112 7.170 13.112 1.00 70.56 96 ILE A O 1
ATOM 776 N N . GLU A 1 97 ? -0.271 9.208 14.016 1.00 74.38 97 GLU A N 1
ATOM 777 C CA . GLU A 1 97 ? -1.667 9.465 13.672 1.00 74.38 97 GLU A CA 1
ATOM 778 C C . GLU A 1 97 ? -1.938 9.446 12.152 1.00 74.38 97 GLU A C 1
ATOM 780 O O . GLU A 1 97 ? -2.968 8.924 11.731 1.00 74.38 97 GLU A O 1
ATOM 785 N N . LEU A 1 98 ? -1.025 9.959 11.319 1.00 78.25 98 LEU A N 1
ATOM 786 C CA . LEU A 1 98 ? -1.119 9.943 9.853 1.00 78.25 98 LEU A CA 1
ATOM 787 C C . LEU A 1 98 ? -1.024 8.526 9.307 1.00 78.25 98 LEU A C 1
ATOM 789 O O . LEU A 1 98 ? -1.834 8.155 8.458 1.00 78.25 98 LEU A O 1
ATOM 793 N N . GLU A 1 99 ? -0.077 7.728 9.801 1.00 73.94 99 GLU A N 1
ATOM 794 C CA . GLU A 1 99 ? 0.065 6.334 9.377 1.00 73.94 99 GLU A CA 1
ATOM 795 C C . GLU A 1 99 ? -1.186 5.527 9.745 1.00 73.94 99 GLU A C 1
ATOM 797 O O . GLU A 1 99 ? -1.754 4.825 8.904 1.00 73.94 99 GLU A O 1
ATOM 802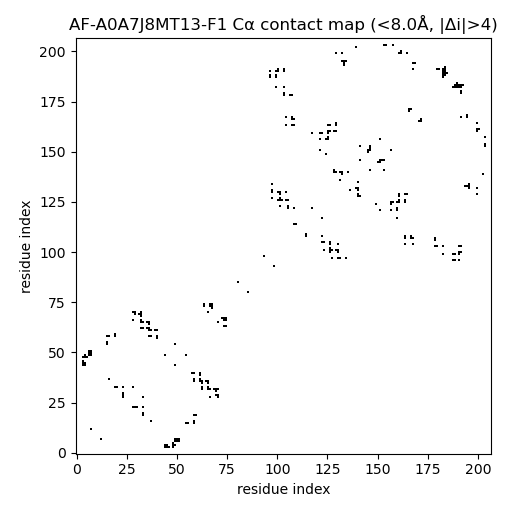 N N . PHE A 1 100 ? -1.665 5.651 10.986 1.00 77.12 100 PHE A N 1
ATOM 803 C CA . PHE A 1 100 ? -2.872 4.948 11.414 1.00 77.12 100 PHE A CA 1
ATOM 804 C C . PHE A 1 100 ? -4.113 5.398 10.652 1.00 77.12 100 PHE A C 1
ATOM 806 O O . PHE A 1 100 ? -4.925 4.549 10.285 1.00 77.12 100 PHE A O 1
ATOM 813 N N . LEU A 1 101 ? -4.254 6.693 10.372 1.00 78.75 101 LEU A N 1
ATOM 814 C CA . LEU A 1 101 ? -5.395 7.210 9.630 1.00 78.75 101 LEU A CA 1
ATOM 815 C C . LEU A 1 101 ? -5.357 6.794 8.152 1.00 78.75 101 LEU A C 1
ATOM 817 O O . LEU A 1 101 ? -6.380 6.387 7.606 1.00 78.75 101 LEU A O 1
ATOM 821 N N . ALA A 1 102 ? -4.187 6.812 7.510 1.00 80.12 102 ALA A N 1
ATOM 822 C CA . ALA A 1 102 ? -4.035 6.327 6.140 1.00 80.12 102 ALA A CA 1
ATOM 823 C C . ALA A 1 102 ? -4.312 4.817 6.041 1.00 80.12 102 ALA A C 1
ATOM 825 O O . ALA A 1 102 ? -5.022 4.381 5.134 1.00 80.12 102 ALA A O 1
ATOM 826 N N . ASN A 1 103 ? -3.820 4.021 6.997 1.00 75.69 103 ASN A N 1
ATOM 827 C CA . ASN A 1 103 ? -4.117 2.589 7.061 1.00 75.69 103 ASN A CA 1
ATOM 828 C C . ASN A 1 103 ? -5.612 2.330 7.306 1.00 75.69 103 ASN A C 1
ATOM 830 O O . ASN A 1 103 ? -6.183 1.466 6.652 1.00 75.69 103 ASN A O 1
ATOM 834 N N . TYR A 1 104 ? -6.265 3.105 8.179 1.00 79.69 104 TYR A N 1
ATOM 835 C CA . TYR A 1 104 ? -7.712 3.022 8.401 1.00 79.69 104 TYR A CA 1
ATOM 836 C C . TYR A 1 104 ? -8.504 3.240 7.105 1.00 79.69 104 TYR A C 1
ATOM 838 O O . TYR A 1 104 ? -9.346 2.418 6.749 1.00 79.69 104 TYR A O 1
ATOM 846 N N . LEU A 1 105 ? -8.199 4.310 6.366 1.00 81.88 105 LEU A N 1
ATOM 847 C CA . LEU A 1 105 ? -8.859 4.632 5.098 1.00 81.88 105 LEU A CA 1
ATOM 848 C C . LEU A 1 105 ? -8.601 3.568 4.022 1.00 81.88 105 LEU A C 1
ATOM 850 O O . LEU A 1 105 ? -9.513 3.190 3.285 1.00 81.88 105 LEU A O 1
ATOM 854 N N . ALA A 1 106 ? -7.374 3.051 3.949 1.00 75.88 106 ALA A N 1
ATOM 855 C CA . ALA A 1 106 ? -7.037 1.958 3.048 1.00 75.88 106 ALA A CA 1
ATOM 856 C C . ALA A 1 106 ? -7.797 0.671 3.413 1.00 75.88 106 ALA A C 1
ATOM 858 O O . ALA A 1 106 ? -8.341 0.022 2.524 1.00 75.88 106 ALA A O 1
ATOM 859 N N . GLU A 1 107 ? -7.906 0.324 4.698 1.00 74.56 107 GLU A N 1
ATOM 860 C CA . GLU A 1 107 ? -8.665 -0.849 5.147 1.00 74.56 107 GLU A CA 1
ATOM 861 C C . GLU A 1 107 ? -10.169 -0.710 4.874 1.00 74.56 107 GLU A C 1
ATOM 863 O O . GLU A 1 107 ? -10.793 -1.677 4.440 1.00 74.56 107 GLU A O 1
ATOM 868 N N . LEU A 1 108 ? -10.752 0.485 5.030 1.00 75.00 108 LEU A N 1
ATOM 869 C CA . LEU A 1 108 ? -12.147 0.734 4.642 1.00 75.00 108 LEU A CA 1
ATOM 870 C C . LEU A 1 108 ? -12.393 0.446 3.155 1.00 75.00 108 LEU A C 1
ATOM 872 O O . LEU A 1 108 ? -13.416 -0.140 2.801 1.00 75.00 108 LEU A O 1
ATOM 876 N N . SER A 1 109 ? -11.439 0.797 2.287 1.00 76.44 109 SER A N 1
ATOM 877 C CA . SER A 1 109 ? -11.555 0.539 0.847 1.00 76.44 109 SER A CA 1
ATOM 878 C C . SER A 1 109 ? -11.598 -0.953 0.491 1.00 76.44 109 SER A C 1
ATOM 880 O O . SER A 1 109 ? -12.137 -1.308 -0.553 1.00 76.44 109 SER A O 1
ATOM 882 N N . LEU A 1 110 ? -11.076 -1.836 1.354 1.00 71.25 110 LEU A N 1
ATOM 883 C CA . LEU A 1 110 ? -11.063 -3.284 1.113 1.00 71.25 110 LEU A CA 1
ATOM 884 C C . LEU A 1 110 ? -12.452 -3.917 1.247 1.00 71.25 110 LEU A C 1
ATOM 886 O O . LEU A 1 110 ? -12.725 -4.931 0.608 1.00 71.25 110 LEU A O 1
ATOM 890 N N . VAL A 1 111 ? -13.322 -3.337 2.076 1.00 67.19 111 VAL A N 1
ATOM 891 C CA . VAL A 1 111 ? -14.683 -3.853 2.313 1.00 67.19 111 VAL A CA 1
ATOM 892 C C . VAL A 1 111 ? -15.639 -3.429 1.198 1.00 67.19 111 VAL A C 1
ATOM 894 O O . VAL A 1 111 ? -16.648 -4.086 0.943 1.00 67.19 111 VAL A O 1
ATOM 897 N N . GLU A 1 112 ? -15.314 -2.348 0.497 1.00 72.19 112 GLU A N 1
ATOM 898 C CA . GLU A 1 112 ? -16.214 -1.706 -0.449 1.00 72.19 112 GLU A CA 1
ATOM 899 C C . GLU A 1 112 ? -15.960 -2.157 -1.881 1.00 72.19 112 GLU A C 1
ATOM 901 O O . GLU A 1 112 ? -14.984 -1.785 -2.530 1.00 72.19 112 GLU A O 1
ATOM 906 N N . TYR A 1 113 ? -16.912 -2.913 -2.428 1.00 70.62 113 TYR A N 1
ATOM 907 C CA . TYR A 1 113 ? -16.831 -3.464 -3.783 1.00 70.62 113 TYR A CA 1
ATOM 908 C C . TYR A 1 113 ? -16.578 -2.391 -4.858 1.00 70.62 113 TYR A C 1
ATOM 910 O O . TYR A 1 113 ? -15.871 -2.619 -5.841 1.00 70.62 113 TYR A O 1
ATOM 918 N N . ASN A 1 114 ? -17.107 -1.182 -4.649 1.00 74.19 114 ASN A N 1
ATOM 919 C CA . ASN A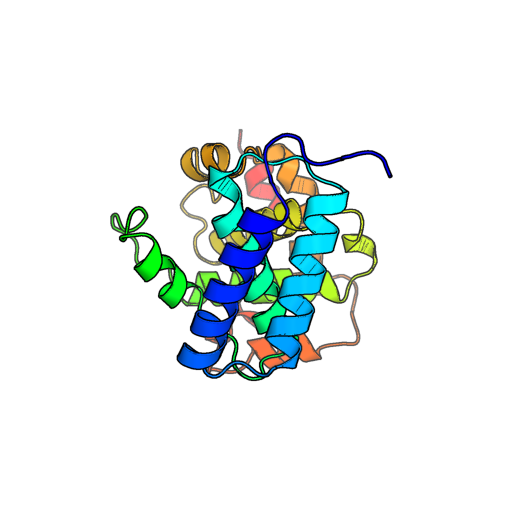 1 114 ? -16.932 -0.052 -5.559 1.00 74.19 114 ASN A CA 1
ATOM 920 C C . ASN A 1 114 ? -15.477 0.416 -5.694 1.00 74.19 114 ASN A C 1
ATOM 922 O O . ASN A 1 114 ? -15.181 1.143 -6.644 1.00 74.19 114 ASN A O 1
ATOM 926 N N . PHE A 1 115 ? -14.581 0.017 -4.786 1.00 76.25 115 PHE A N 1
ATOM 927 C CA . PHE A 1 115 ? -13.164 0.364 -4.832 1.00 76.25 115 PHE A CA 1
ATOM 928 C C . PHE A 1 115 ? -12.322 -0.570 -5.704 1.00 76.25 115 PHE A C 1
ATOM 930 O O . PHE A 1 115 ? -11.217 -0.189 -6.083 1.00 76.25 115 PHE A O 1
ATOM 937 N N . LEU A 1 116 ? -12.861 -1.711 -6.152 1.00 72.38 116 LEU A N 1
ATOM 938 C CA . LEU A 1 116 ? -12.169 -2.626 -7.075 1.00 72.38 116 LEU A CA 1
ATOM 939 C C . LEU A 1 116 ? -11.831 -1.992 -8.434 1.00 72.38 116 LEU A C 1
ATOM 941 O O . LEU A 1 116 ? -10.966 -2.484 -9.154 1.00 72.38 116 LEU A O 1
ATOM 945 N N . LYS A 1 117 ? -12.511 -0.898 -8.796 1.00 81.44 117 LYS A N 1
ATOM 946 C CA . LYS A 1 117 ? -12.242 -0.134 -10.024 1.00 81.44 117 LYS A CA 1
ATOM 947 C C . LYS A 1 117 ? -11.006 0.766 -9.927 1.00 81.44 117 LYS A C 1
ATOM 949 O O . LYS A 1 117 ? -10.562 1.282 -10.950 1.00 81.44 117 LYS A O 1
ATOM 954 N N . PHE A 1 118 ? -10.487 1.007 -8.722 1.00 78.88 118 PHE A N 1
ATOM 955 C CA . PHE A 1 118 ? -9.334 1.873 -8.492 1.00 78.88 118 PHE A CA 1
ATOM 956 C C . PHE A 1 118 ? -8.056 1.047 -8.343 1.00 78.88 118 PHE A C 1
ATOM 958 O O . PHE A 1 118 ? -8.057 -0.040 -7.770 1.00 78.88 118 PHE A O 1
ATOM 965 N N . LEU A 1 119 ? -6.938 1.577 -8.845 1.00 78.50 119 LEU A N 1
ATOM 966 C CA . LEU A 1 119 ? -5.637 0.934 -8.668 1.00 78.50 119 LEU A CA 1
ATOM 967 C C . LEU A 1 119 ? -5.210 0.997 -7.189 1.00 78.50 119 LEU A C 1
ATOM 969 O O . LEU A 1 119 ? -5.408 2.037 -6.557 1.00 78.50 119 LEU A O 1
ATOM 973 N N . PRO A 1 120 ? -4.534 -0.034 -6.649 1.00 75.38 120 PRO A N 1
ATOM 974 C CA . PRO A 1 120 ? -4.034 -0.015 -5.272 1.00 75.38 120 PRO A CA 1
ATOM 975 C C . PRO A 1 120 ? -3.130 1.188 -4.960 1.00 75.38 120 PRO A C 1
ATOM 977 O O . PRO A 1 120 ? -3.230 1.776 -3.887 1.00 75.38 120 PRO A O 1
ATOM 980 N N . SER A 1 121 ? -2.300 1.610 -5.921 1.00 80.69 121 SER A N 1
ATOM 981 C CA . SER A 1 121 ? -1.461 2.812 -5.814 1.00 80.69 121 SER A CA 1
ATOM 982 C C . SER A 1 121 ? -2.283 4.099 -5.703 1.00 80.69 121 SER A C 1
ATOM 984 O O . SER A 1 121 ? -1.939 4.988 -4.929 1.00 80.69 121 SER A O 1
ATOM 986 N N . LEU A 1 122 ? -3.395 4.185 -6.438 1.00 83.69 122 LEU A N 1
ATOM 987 C CA . LEU A 1 122 ? -4.310 5.325 -6.411 1.00 83.69 122 LEU 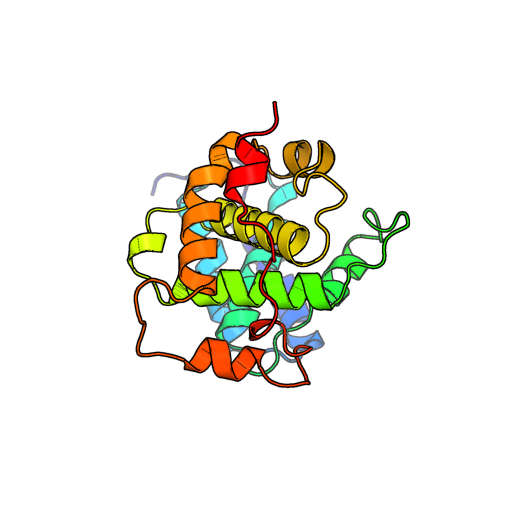A CA 1
ATOM 988 C C . LEU A 1 122 ? -5.069 5.396 -5.080 1.00 83.69 122 LEU A C 1
ATOM 990 O O . LEU A 1 122 ? -5.255 6.485 -4.539 1.00 83.69 122 LEU A O 1
ATOM 994 N N . ILE A 1 123 ? -5.476 4.245 -4.538 1.00 79.62 123 ILE A N 1
ATOM 995 C CA . ILE A 1 123 ? -6.110 4.140 -3.217 1.00 79.62 123 ILE A CA 1
ATOM 996 C C . ILE A 1 123 ? -5.126 4.577 -2.130 1.00 79.62 123 ILE A C 1
ATOM 998 O O . ILE A 1 123 ? -5.475 5.422 -1.311 1.00 79.62 123 ILE A O 1
ATOM 1002 N N . ALA A 1 124 ? -3.887 4.076 -2.157 1.00 78.06 124 ALA A N 1
ATOM 1003 C CA . ALA A 1 124 ? -2.854 4.444 -1.190 1.00 78.06 124 ALA A CA 1
ATOM 1004 C C . ALA A 1 124 ? -2.541 5.951 -1.220 1.00 78.06 124 ALA A C 1
ATOM 1006 O O . ALA A 1 124 ? -2.544 6.604 -0.178 1.00 78.06 124 ALA A O 1
ATOM 1007 N N . ALA A 1 125 ? -2.351 6.524 -2.414 1.00 80.56 125 ALA A N 1
ATOM 1008 C CA . ALA A 1 125 ? -2.139 7.961 -2.592 1.00 80.56 125 ALA A CA 1
ATOM 1009 C C . ALA A 1 125 ? -3.322 8.789 -2.057 1.00 80.56 125 ALA A C 1
ATOM 1011 O O . ALA A 1 125 ? -3.131 9.782 -1.357 1.00 80.56 125 ALA A O 1
ATOM 1012 N N . SER A 1 126 ? -4.549 8.343 -2.330 1.00 86.56 126 SER A N 1
ATOM 1013 C CA . SER A 1 126 ? -5.772 9.017 -1.881 1.00 86.56 126 SER A CA 1
ATOM 1014 C C . SER A 1 126 ? -5.979 8.915 -0.367 1.00 86.56 126 SER A C 1
ATOM 1016 O O . SER A 1 126 ? -6.420 9.880 0.253 1.00 86.56 126 SER A O 1
ATOM 1018 N N . ALA A 1 127 ? -5.621 7.782 0.242 1.00 84.94 127 ALA A N 1
ATOM 1019 C CA . ALA A 1 127 ? -5.663 7.591 1.688 1.00 84.94 127 ALA A CA 1
ATOM 1020 C C . ALA A 1 127 ? -4.668 8.517 2.403 1.00 84.94 127 ALA A C 1
ATOM 1022 O O . ALA A 1 127 ? -5.033 9.157 3.385 1.00 84.94 127 ALA A O 1
ATOM 1023 N N . VAL A 1 128 ? -3.446 8.663 1.876 1.00 84.00 128 VAL A N 1
ATOM 1024 C CA . VAL A 1 128 ? -2.448 9.611 2.406 1.00 84.00 128 VAL A CA 1
ATOM 1025 C C . VAL A 1 128 ? -2.917 11.056 2.241 1.00 84.00 128 VAL A C 1
ATOM 1027 O O . VAL A 1 128 ? -2.825 11.837 3.188 1.00 84.00 128 VAL A O 1
ATOM 1030 N N . PHE A 1 129 ? -3.465 11.412 1.075 1.00 85.94 129 PHE A N 1
ATOM 1031 C CA . PHE A 1 129 ? -4.025 12.743 0.824 1.00 85.94 129 PHE A CA 1
ATOM 1032 C C . PHE A 1 129 ? -5.103 13.094 1.858 1.00 85.94 129 PHE A C 1
ATOM 1034 O O . PHE A 1 129 ? -5.050 14.150 2.493 1.00 85.94 129 PHE A O 1
ATOM 1041 N N . LEU A 1 130 ? -6.078 12.202 2.045 1.00 86.25 130 LEU A N 1
ATOM 1042 C CA . LEU A 1 130 ? -7.198 12.432 2.952 1.00 86.25 130 LEU A CA 1
ATOM 1043 C C . LEU A 1 130 ? -6.757 12.412 4.423 1.00 86.25 130 LEU A C 1
ATOM 1045 O O . LEU A 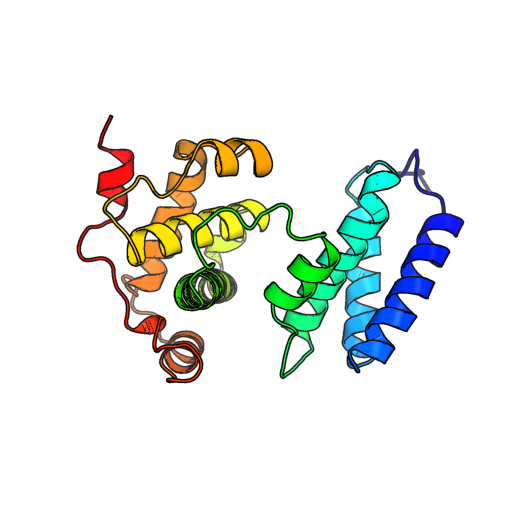1 130 ? -7.240 13.222 5.215 1.00 86.25 130 LEU A O 1
ATOM 1049 N N . ALA A 1 131 ? -5.794 11.560 4.785 1.00 83.94 131 ALA A N 1
ATOM 1050 C CA . ALA A 1 131 ? -5.221 11.536 6.126 1.00 83.94 131 ALA A CA 1
ATOM 1051 C C . ALA A 1 131 ? -4.494 12.850 6.457 1.00 83.94 131 ALA A C 1
ATOM 1053 O O . ALA A 1 131 ? -4.741 13.437 7.512 1.00 83.94 131 ALA A O 1
ATOM 1054 N N . ARG A 1 132 ? -3.668 13.369 5.533 1.00 83.75 132 ARG A N 1
ATOM 1055 C CA . ARG A 1 132 ? -3.008 14.679 5.683 1.00 83.75 132 ARG A CA 1
ATOM 1056 C C . ARG A 1 132 ? -4.026 15.800 5.852 1.00 83.75 132 ARG A C 1
ATOM 1058 O O . ARG A 1 132 ? -3.877 16.607 6.762 1.00 83.75 132 ARG A O 1
ATOM 1065 N N . TRP A 1 133 ? -5.084 15.805 5.039 1.00 84.69 133 TRP A N 1
ATOM 1066 C CA . TRP A 1 133 ? -6.150 16.806 5.134 1.00 84.69 133 TRP A CA 1
ATOM 1067 C C . TRP A 1 133 ? -6.926 16.745 6.455 1.00 84.69 133 TRP A C 1
ATOM 1069 O O . TRP A 1 133 ? -7.282 17.774 7.028 1.00 84.69 133 TRP A O 1
ATOM 1079 N N . THR A 1 134 ? -7.182 15.540 6.961 1.00 83.94 134 THR A N 1
ATOM 1080 C CA . THR A 1 134 ? -7.899 15.345 8.228 1.00 83.94 134 THR A CA 1
ATOM 1081 C C . THR A 1 134 ? -7.082 15.833 9.424 1.00 83.94 134 THR A C 1
ATOM 1083 O O . THR A 1 134 ? -7.655 16.350 10.381 1.00 83.94 134 THR A O 1
ATOM 1086 N N . LEU A 1 135 ? -5.753 15.699 9.368 1.00 79.25 135 LEU A N 1
ATOM 1087 C CA . LEU A 1 135 ? -4.848 16.104 10.445 1.00 79.25 135 LEU A CA 1
ATOM 1088 C C . LEU A 1 135 ? -4.461 17.582 10.386 1.00 79.25 135 LEU A C 1
ATOM 1090 O O . LEU A 1 135 ? -4.392 18.237 11.424 1.00 79.25 135 LEU A O 1
ATOM 1094 N N . ASN A 1 136 ? -4.196 18.112 9.191 1.00 76.81 136 ASN A N 1
ATOM 1095 C CA . ASN A 1 136 ? -3.747 19.485 9.017 1.00 76.81 136 ASN A CA 1
ATOM 1096 C C . ASN A 1 136 ? -4.336 20.123 7.749 1.00 76.81 136 ASN A C 1
ATOM 1098 O O . ASN A 1 136 ? -3.971 19.780 6.628 1.00 76.81 136 ASN A O 1
ATOM 1102 N N . GLN A 1 137 ? -5.204 21.118 7.944 1.00 76.75 137 GLN A N 1
ATOM 1103 C CA . GLN A 1 137 ? -5.848 21.884 6.865 1.00 76.75 137 GLN A CA 1
ATOM 1104 C C . GLN A 1 137 ? -5.114 23.186 6.519 1.00 76.75 137 GLN A C 1
ATOM 1106 O O . GLN A 1 137 ? -5.544 23.924 5.633 1.00 76.75 137 GLN A O 1
ATOM 1111 N N . SER A 1 138 ? -4.025 23.507 7.225 1.00 71.81 138 SER A N 1
ATOM 1112 C CA . SER A 1 138 ? -3.278 24.754 7.001 1.00 71.81 138 SER A CA 1
ATOM 1113 C C . SER A 1 138 ? -2.444 24.737 5.717 1.00 71.81 138 SER A C 1
ATOM 1115 O O . SER A 1 138 ? -2.144 25.798 5.172 1.00 71.81 138 SER A O 1
ATOM 1117 N N . VAL A 1 139 ? -2.107 23.548 5.208 1.00 72.00 139 VAL A N 1
ATOM 1118 C CA . VAL A 1 139 ? -1.277 23.346 4.015 1.00 72.00 139 VAL A CA 1
ATOM 1119 C C . VAL A 1 139 ? -2.013 22.437 3.032 1.00 72.00 139 VAL A C 1
ATOM 1121 O O . VAL A 1 139 ? -2.780 21.562 3.431 1.00 72.00 139 VAL A O 1
ATOM 1124 N N . HIS A 1 140 ? -1.792 22.646 1.732 1.00 77.00 140 HIS A N 1
ATOM 1125 C CA . HIS A 1 140 ? -2.332 21.753 0.710 1.00 77.00 140 HIS A CA 1
ATOM 1126 C C . HIS A 1 140 ? -1.787 20.323 0.926 1.00 77.00 140 HIS A C 1
ATOM 1128 O O . HIS A 1 140 ? -0.571 20.148 1.002 1.00 77.00 140 HIS A O 1
ATOM 1134 N N . PRO A 1 141 ? -2.648 19.291 1.009 1.00 75.25 141 PRO A N 1
ATOM 1135 C CA . PRO A 1 141 ? -2.249 17.945 1.439 1.00 75.25 141 PRO A CA 1
ATOM 1136 C C . PRO A 1 141 ? -1.424 17.184 0.388 1.00 75.25 141 PRO A C 1
ATOM 1138 O O . PRO A 1 141 ? -0.805 16.168 0.701 1.00 75.25 141 PRO A O 1
ATOM 1141 N N . TRP A 1 142 ? -1.413 17.667 -0.857 1.00 83.06 142 TRP A N 1
ATOM 1142 C CA . TRP A 1 142 ? -0.603 17.132 -1.951 1.00 83.06 142 TRP A CA 1
ATOM 1143 C C . TRP A 1 142 ? 0.463 18.141 -2.354 1.00 83.06 142 TRP A C 1
ATOM 1145 O O . TRP A 1 142 ? 0.143 19.176 -2.941 1.00 83.06 142 TRP A O 1
ATOM 1155 N N . ASP A 1 143 ? 1.709 17.863 -2.000 1.00 77.56 143 ASP A N 1
ATOM 1156 C CA . ASP A 1 143 ? 2.850 18.707 -2.338 1.00 77.56 143 ASP A CA 1
ATOM 1157 C C . ASP A 1 143 ? 3.532 18.239 -3.645 1.00 77.56 143 ASP A C 1
ATOM 1159 O O . ASP A 1 143 ? 3.290 17.120 -4.117 1.00 77.56 143 ASP A O 1
ATOM 1163 N N . PRO A 1 144 ? 4.389 19.079 -4.260 1.00 71.50 144 PRO A N 1
ATOM 1164 C CA . PRO A 1 144 ? 5.105 18.716 -5.484 1.00 71.50 144 PRO A CA 1
ATOM 1165 C C . PRO A 1 144 ? 6.018 17.491 -5.332 1.00 71.50 144 PRO A C 1
ATOM 1167 O O . PRO A 1 144 ? 6.296 16.807 -6.316 1.00 71.50 144 PRO A O 1
ATOM 1170 N N . THR A 1 145 ? 6.483 17.200 -4.113 1.00 70.44 145 THR A N 1
ATOM 1171 C CA . THR A 1 145 ? 7.328 16.037 -3.824 1.00 70.44 145 THR A CA 1
ATOM 1172 C C . THR A 1 145 ? 6.520 14.749 -3.977 1.00 70.44 145 THR A C 1
ATOM 1174 O O . THR A 1 145 ? 6.952 13.830 -4.671 1.00 70.44 145 THR A O 1
ATOM 1177 N N . LEU A 1 146 ? 5.313 14.691 -3.409 1.00 68.88 146 LEU A N 1
ATOM 1178 C CA . LEU A 1 146 ? 4.404 13.559 -3.581 1.00 68.88 146 LEU A CA 1
ATOM 1179 C C . LEU A 1 146 ? 3.977 13.381 -5.038 1.00 68.88 146 LEU A C 1
ATOM 1181 O O . LEU A 1 146 ? 3.954 12.249 -5.524 1.00 68.88 146 LEU A O 1
ATOM 1185 N N . GLU A 1 147 ? 3.690 14.466 -5.760 1.00 74.50 147 GLU A N 1
ATOM 1186 C CA . GLU A 1 147 ? 3.382 14.394 -7.195 1.00 74.50 147 GLU A CA 1
ATOM 1187 C C . GLU A 1 147 ? 4.560 13.817 -7.997 1.00 74.50 147 GLU A C 1
ATOM 1189 O O . GLU A 1 147 ? 4.353 12.956 -8.851 1.00 74.50 147 GLU A O 1
ATOM 1194 N N . HIS A 1 148 ? 5.799 14.205 -7.678 1.00 68.00 148 HIS A N 1
ATOM 1195 C CA . HIS A 1 148 ? 6.997 13.676 -8.334 1.00 68.00 148 HIS A CA 1
ATOM 1196 C C . HIS A 1 148 ? 7.162 12.160 -8.139 1.00 68.00 148 HIS A C 1
ATOM 1198 O O . HIS A 1 148 ? 7.352 11.432 -9.114 1.00 68.00 148 HIS A O 1
ATOM 1204 N N . TYR A 1 149 ? 7.063 11.670 -6.898 1.00 58.09 149 TYR A N 1
ATOM 1205 C CA . TYR A 1 149 ? 7.312 10.254 -6.591 1.00 58.09 149 TYR A CA 1
ATOM 1206 C C . TYR A 1 149 ? 6.154 9.328 -6.967 1.00 58.09 149 TYR A C 1
ATOM 1208 O O . TYR A 1 149 ? 6.380 8.179 -7.344 1.00 58.09 149 TYR A O 1
ATOM 1216 N N . THR A 1 150 ? 4.913 9.806 -6.879 1.00 70.62 150 THR A N 1
ATOM 1217 C CA . THR A 1 150 ? 3.729 8.992 -7.201 1.00 70.62 150 THR A CA 1
ATOM 1218 C C . THR A 1 150 ? 3.293 9.118 -8.657 1.00 70.62 150 THR A C 1
ATOM 1220 O O . THR A 1 150 ? 2.545 8.271 -9.139 1.00 70.62 150 THR A O 1
ATOM 1223 N N . SER A 1 151 ? 3.750 10.162 -9.360 1.00 78.06 151 SER A N 1
ATOM 1224 C CA . SER A 1 151 ? 3.280 10.557 -10.695 1.00 78.06 151 SER A CA 1
ATOM 1225 C C . SER A 1 151 ? 1.780 10.889 -10.777 1.00 78.06 151 SER A C 1
ATOM 1227 O O . SER A 1 151 ? 1.262 11.032 -11.883 1.00 78.06 151 SER A O 1
ATOM 1229 N N . TYR A 1 152 ? 1.085 11.032 -9.640 1.00 77.94 152 TYR A N 1
ATOM 1230 C CA . TYR A 1 152 ? -0.330 11.404 -9.593 1.00 77.94 152 TYR A CA 1
ATOM 1231 C C . TYR A 1 152 ? -0.514 12.890 -9.318 1.00 77.94 152 TYR A C 1
ATOM 1233 O O . TYR A 1 152 ? 0.010 13.435 -8.342 1.00 77.94 152 TYR A O 1
ATOM 1241 N N . LYS A 1 153 ? -1.361 13.527 -10.125 1.00 84.75 153 LYS A N 1
ATOM 1242 C CA . LYS A 1 153 ? -1.829 14.892 -9.879 1.00 84.75 153 LYS A CA 1
ATOM 1243 C C . LYS A 1 153 ? -2.969 14.889 -8.875 1.00 84.75 153 LYS A C 1
ATOM 1245 O O . LYS A 1 153 ? -3.822 14.000 -8.894 1.00 84.75 153 LYS A O 1
ATOM 1250 N N . ALA A 1 154 ? -3.091 15.959 -8.090 1.00 84.00 154 ALA A N 1
ATOM 1251 C CA . ALA A 1 154 ? -4.218 16.126 -7.167 1.00 84.00 154 ALA A CA 1
ATOM 1252 C C . ALA A 1 154 ? -5.584 15.958 -7.870 1.00 84.00 154 ALA A C 1
ATOM 1254 O O . ALA A 1 154 ? -6.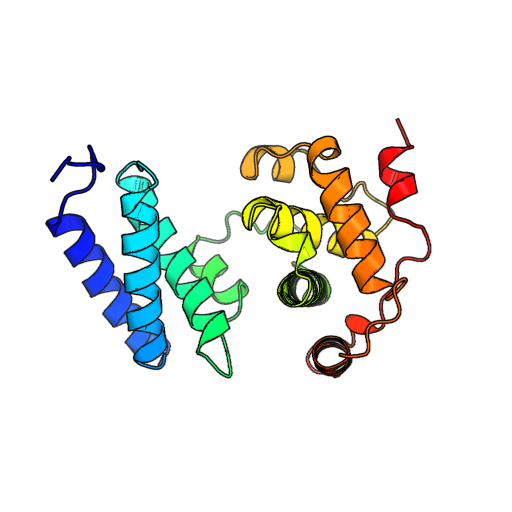502 15.344 -7.330 1.00 84.00 154 ALA A O 1
ATOM 1255 N N . SER A 1 155 ? -5.712 16.415 -9.121 1.00 85.50 155 SER A N 1
ATOM 1256 C CA . SER A 1 155 ? -6.935 16.254 -9.918 1.00 85.50 155 SER A CA 1
ATOM 1257 C C . SER A 1 155 ? -7.314 14.798 -10.204 1.00 85.50 155 SER A C 1
ATOM 1259 O O . SER A 1 155 ? -8.498 14.498 -10.326 1.00 85.50 155 SER A O 1
ATOM 1261 N N . GLU A 1 156 ? -6.329 13.906 -10.329 1.00 83.56 156 GLU A N 1
ATOM 1262 C CA . GLU A 1 156 ? -6.540 12.480 -10.614 1.00 83.56 156 GLU A CA 1
ATOM 1263 C C . GLU A 1 156 ? -6.972 11.719 -9.356 1.00 83.56 156 GLU A C 1
ATOM 1265 O O . GLU A 1 156 ? -7.749 10.769 -9.441 1.00 83.56 156 GLU A O 1
ATOM 1270 N N . LEU A 1 157 ? -6.539 12.185 -8.179 1.00 87.06 157 LEU A N 1
ATOM 1271 C CA . LEU A 1 157 ? -6.928 11.620 -6.884 1.00 87.06 157 LEU A CA 1
ATOM 1272 C C . LEU A 1 157 ? -8.354 11.997 -6.474 1.00 87.06 157 LEU A C 1
ATOM 1274 O O . LEU A 1 157 ? -8.986 11.266 -5.716 1.00 87.06 157 LEU A O 1
ATOM 1278 N N . LYS A 1 158 ? -8.879 13.119 -6.981 1.00 88.56 158 LYS A N 1
ATOM 1279 C CA . LYS A 1 158 ? -10.150 13.726 -6.552 1.00 88.56 158 LYS A CA 1
ATOM 1280 C C . LYS A 1 158 ? -11.295 12.723 -6.393 1.00 88.56 158 LYS A C 1
ATOM 1282 O O . LYS A 1 158 ? -11.960 12.715 -5.363 1.00 88.56 158 LYS A O 1
ATOM 1287 N N . THR A 1 159 ? -11.534 11.885 -7.399 1.00 88.06 159 THR A N 1
ATOM 1288 C CA . THR A 1 159 ? -12.655 10.929 -7.393 1.00 88.06 159 THR A CA 1
ATOM 1289 C C . THR A 1 159 ? -12.503 9.878 -6.294 1.00 88.06 159 THR A C 1
ATOM 1291 O O . THR A 1 159 ? -13.471 9.556 -5.610 1.00 88.06 159 THR A O 1
ATOM 1294 N N . THR A 1 160 ? -11.290 9.360 -6.110 1.00 87.25 160 THR A N 1
ATOM 1295 C CA . THR A 1 160 ? -10.979 8.326 -5.117 1.00 87.25 160 THR A CA 1
ATOM 1296 C C . THR A 1 160 ? -10.961 8.905 -3.703 1.00 87.25 160 THR A C 1
ATOM 1298 O O . THR A 1 160 ? -11.482 8.285 -2.784 1.00 87.25 160 THR A O 1
ATOM 1301 N N . VAL A 1 161 ? -10.432 10.120 -3.532 1.00 89.62 161 VAL A N 1
ATOM 1302 C CA . VAL A 1 161 ? -10.415 10.847 -2.253 1.00 89.62 161 VAL A CA 1
ATOM 1303 C C . VAL A 1 161 ? -11.833 11.151 -1.769 1.00 89.62 161 VAL A C 1
ATOM 1305 O O . VAL A 1 161 ? -12.136 10.897 -0.610 1.00 89.62 161 VAL A O 1
ATOM 1308 N N . LEU A 1 162 ? -12.715 11.639 -2.649 1.00 88.31 162 LEU A N 1
ATOM 1309 C CA . LEU A 1 162 ? -14.117 11.889 -2.294 1.00 88.31 162 LEU A CA 1
ATOM 1310 C C . LEU A 1 162 ? -14.840 10.593 -1.912 1.00 88.31 162 LEU A C 1
ATOM 1312 O O . LEU A 1 162 ? -15.564 10.565 -0.925 1.00 88.31 162 LEU A O 1
ATOM 1316 N N . ALA A 1 163 ? -14.587 9.504 -2.643 1.00 86.88 163 ALA A N 1
ATOM 1317 C CA . ALA A 1 163 ? -15.146 8.205 -2.292 1.00 86.88 163 ALA A CA 1
ATOM 1318 C C . ALA A 1 163 ? -14.648 7.713 -0.918 1.00 86.88 163 ALA A C 1
ATOM 1320 O O . ALA A 1 163 ? -15.430 7.139 -0.169 1.00 86.88 163 ALA A O 1
ATOM 1321 N N . LEU A 1 164 ? -13.372 7.933 -0.570 1.00 86.69 164 LEU A N 1
ATOM 1322 C CA . LEU A 1 164 ? -12.830 7.583 0.752 1.00 86.69 164 LEU A CA 1
ATOM 1323 C C . LEU A 1 164 ? -13.418 8.457 1.867 1.00 86.69 164 LEU A C 1
ATOM 1325 O O . LEU A 1 164 ? -13.693 7.944 2.948 1.00 86.69 164 LEU A O 1
ATOM 1329 N N . GLU A 1 165 ? -13.638 9.748 1.609 1.00 88.31 165 GLU A N 1
ATOM 1330 C CA . GLU A 1 165 ? -14.298 10.661 2.553 1.00 88.31 165 GLU A CA 1
ATOM 1331 C C . GLU A 1 165 ? -15.737 10.203 2.839 1.00 88.31 165 GLU A C 1
ATOM 1333 O O . GLU A 1 165 ? -16.146 10.140 3.998 1.00 88.31 165 GLU A O 1
ATOM 1338 N N . ASP A 1 166 ? -16.480 9.794 1.807 1.00 85.62 166 ASP A N 1
ATOM 1339 C CA . ASP A 1 166 ? -17.833 9.250 1.967 1.00 85.62 166 ASP A CA 1
ATOM 1340 C C . ASP A 1 166 ? -17.853 7.964 2.814 1.00 85.62 166 ASP A C 1
ATOM 1342 O O . ASP A 1 166 ? -18.783 7.760 3.603 1.00 85.62 166 ASP A O 1
ATOM 1346 N N . LEU A 1 167 ? -16.822 7.116 2.695 1.00 79.94 167 LEU A N 1
ATOM 1347 C CA . LEU A 1 167 ? -16.653 5.935 3.549 1.00 79.94 167 LEU A CA 1
ATOM 1348 C C . LEU A 1 167 ? -16.302 6.303 4.990 1.00 79.94 167 LEU A C 1
ATOM 1350 O O . LEU A 1 167 ? -16.874 5.734 5.918 1.00 79.94 167 LEU A O 1
ATOM 1354 N N . GLN A 1 168 ? -15.399 7.264 5.189 1.00 82.38 168 GLN A N 1
ATOM 1355 C CA . GLN A 1 168 ? -15.003 7.735 6.516 1.00 82.38 168 GLN A CA 1
ATOM 1356 C C . GLN A 1 168 ? -16.191 8.329 7.283 1.00 82.38 168 GLN A C 1
ATOM 1358 O O . GLN A 1 168 ? -16.338 8.076 8.477 1.00 82.38 168 GLN A O 1
ATOM 1363 N N . LEU A 1 169 ? -17.052 9.089 6.600 1.00 79.69 169 LEU A N 1
ATOM 1364 C CA . LEU A 1 169 ? -18.257 9.694 7.178 1.00 79.69 169 LEU A CA 1
ATOM 1365 C C . LEU A 1 169 ? -19.429 8.711 7.314 1.00 79.69 169 LEU A C 1
ATOM 1367 O O . LEU A 1 169 ? -20.461 9.067 7.883 1.00 79.69 169 LEU A O 1
ATOM 1371 N N . ASN A 1 170 ? -19.277 7.481 6.811 1.00 71.62 170 ASN A N 1
ATOM 1372 C CA . ASN A 1 170 ? -20.317 6.458 6.778 1.00 71.62 170 ASN A CA 1
ATOM 1373 C C . ASN A 1 170 ? -21.645 6.975 6.178 1.00 71.62 170 ASN A C 1
ATOM 1375 O O . ASN A 1 170 ? -22.734 6.631 6.643 1.00 71.62 170 ASN A O 1
ATOM 1379 N N . THR A 1 171 ? -21.566 7.811 5.134 1.00 58.53 171 THR A N 1
ATOM 1380 C CA . THR A 1 171 ? -2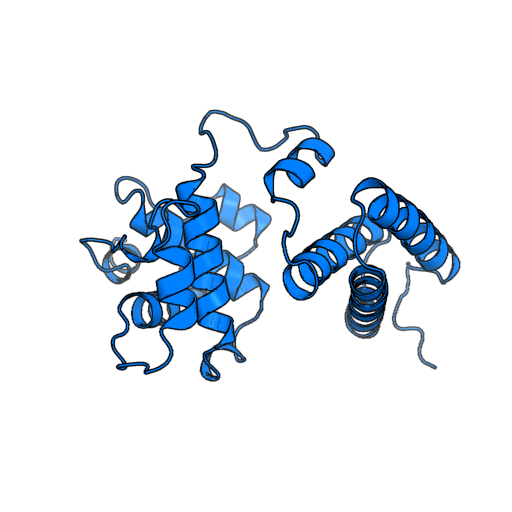2.731 8.489 4.530 1.00 58.53 171 THR A CA 1
ATOM 1381 C C . THR A 1 171 ? -23.766 7.497 3.978 1.00 58.53 171 THR A C 1
ATOM 1383 O O . THR A 1 171 ? -24.953 7.810 3.896 1.00 58.53 171 THR A O 1
ATOM 1386 N N . ASN A 1 172 ? -23.334 6.275 3.650 1.00 55.06 172 ASN A N 1
ATOM 1387 C CA . ASN A 1 172 ? -24.178 5.214 3.098 1.00 55.06 172 ASN A CA 1
ATOM 1388 C C . ASN A 1 172 ? -24.744 4.239 4.150 1.00 55.06 172 ASN A C 1
ATOM 1390 O O . ASN A 1 172 ? -25.449 3.306 3.774 1.00 55.06 172 ASN A O 1
ATOM 1394 N N . GLY A 1 173 ? -24.473 4.441 5.447 1.00 51.94 173 GLY A N 1
ATOM 1395 C CA . GLY A 1 173 ? -25.051 3.626 6.522 1.00 51.94 173 GLY A CA 1
ATOM 1396 C C . GLY A 1 173 ? -24.606 2.160 6.488 1.00 51.94 173 GLY A C 1
ATOM 1397 O O . GLY A 1 173 ? -25.436 1.253 6.469 1.00 51.94 173 GLY A O 1
ATOM 1398 N N . CYS A 1 174 ? -23.297 1.913 6.467 1.00 54.12 174 CYS A N 1
ATOM 1399 C CA . CYS A 1 174 ? -22.739 0.567 6.454 1.00 54.12 174 CYS A CA 1
ATOM 1400 C C . CYS A 1 174 ? -22.939 -0.134 7.814 1.00 54.12 174 CYS A C 1
ATOM 1402 O O . CYS A 1 174 ? -22.696 0.442 8.875 1.00 54.12 174 CYS A O 1
ATOM 1404 N N . TYR A 1 175 ? -23.381 -1.396 7.781 1.00 46.28 175 TYR A N 1
ATOM 1405 C CA . TYR A 1 175 ? -23.665 -2.215 8.972 1.00 46.28 175 TYR A CA 1
ATOM 1406 C C . TYR A 1 175 ? -22.407 -2.866 9.585 1.00 46.28 175 TYR A C 1
ATOM 1408 O O . TYR A 1 175 ? -22.472 -3.435 10.675 1.00 46.28 175 TYR A O 1
ATOM 1416 N N . LEU A 1 176 ? -21.264 -2.809 8.892 1.00 55.22 176 LEU A N 1
ATOM 1417 C CA . LEU A 1 176 ? -20.024 -3.499 9.257 1.00 55.22 176 LEU A CA 1
ATOM 1418 C C . LEU A 1 176 ? -19.016 -2.526 9.889 1.00 55.22 176 LEU A C 1
ATOM 1420 O O . LEU A 1 176 ? -18.158 -1.969 9.215 1.00 55.22 176 LEU A O 1
ATOM 1424 N N . ASN A 1 177 ? -19.091 -2.360 11.211 1.00 67.56 177 ASN A N 1
ATOM 1425 C CA . ASN A 1 177 ? -18.246 -1.417 11.961 1.00 67.56 177 ASN A CA 1
ATOM 1426 C C . ASN A 1 177 ? -16.918 -2.007 12.462 1.00 67.56 177 ASN A C 1
ATOM 1428 O O . ASN A 1 177 ? -16.187 -1.324 13.168 1.00 67.56 177 ASN A O 1
ATOM 1432 N N . ALA A 1 178 ? -16.564 -3.244 12.102 1.00 61.47 178 ALA A N 1
ATOM 1433 C CA . ALA A 1 178 ? -15.393 -3.928 12.666 1.00 61.47 178 ALA A CA 1
ATOM 1434 C C . ALA A 1 178 ? -14.078 -3.142 12.484 1.00 61.47 178 ALA A C 1
ATOM 1436 O O . ALA A 1 178 ? -13.270 -3.057 13.408 1.00 61.47 178 ALA A O 1
ATOM 1437 N N . ILE A 1 179 ? -13.884 -2.523 11.315 1.00 64.31 179 ILE A N 1
ATOM 1438 C CA . ILE A 1 179 ? -12.709 -1.686 11.027 1.00 64.31 179 ILE A CA 1
ATOM 1439 C C . ILE A 1 179 ? -12.779 -0.378 11.823 1.00 64.31 179 ILE A C 1
ATOM 1441 O O . ILE A 1 179 ? -11.804 0.017 12.458 1.00 64.31 179 ILE A O 1
ATOM 1445 N N . HIS A 1 180 ? -13.945 0.262 11.870 1.00 72.25 180 HIS A N 1
ATOM 1446 C CA . HIS A 1 180 ? -14.153 1.462 12.677 1.00 72.25 180 HIS A CA 1
ATOM 1447 C C . HIS A 1 180 ? -13.867 1.196 14.170 1.00 72.25 180 HIS A C 1
ATOM 1449 O O . HIS A 1 180 ? -13.136 1.946 14.815 1.00 72.25 180 HIS A O 1
ATOM 1455 N N . ASP A 1 181 ? -14.352 0.080 14.716 1.00 68.00 181 ASP A N 1
ATOM 1456 C CA . ASP A 1 181 ? -14.134 -0.331 16.105 1.00 68.00 181 ASP A CA 1
ATOM 1457 C C . ASP A 1 181 ? -12.679 -0.733 16.382 1.00 68.00 181 ASP A C 1
ATOM 1459 O O . ASP A 1 181 ? -12.158 -0.454 17.466 1.00 68.00 181 ASP A O 1
ATOM 1463 N N . LYS A 1 182 ? -11.984 -1.330 15.402 1.00 71.31 182 LYS A N 1
ATOM 1464 C CA . LYS A 1 182 ? -10.535 -1.574 15.460 1.00 71.31 182 LYS A CA 1
ATOM 1465 C C . LYS A 1 182 ? -9.793 -0.256 15.671 1.00 71.31 182 LYS A C 1
ATOM 1467 O O . LYS A 1 182 ? -9.074 -0.132 16.659 1.00 71.31 182 LYS A O 1
ATOM 1472 N N . TYR A 1 183 ? -10.014 0.736 14.809 1.00 67.25 183 TYR A N 1
ATOM 1473 C CA . TYR A 1 183 ? -9.294 2.018 14.819 1.00 67.25 183 TYR A CA 1
ATOM 1474 C C . TYR A 1 183 ? -9.814 3.047 15.837 1.00 67.25 183 TYR A C 1
ATOM 1476 O O . TYR A 1 183 ? -9.196 4.093 16.042 1.00 67.25 183 TYR A O 1
ATOM 1484 N N . LYS A 1 184 ? -10.906 2.734 16.542 1.00 76.06 184 LYS A N 1
ATOM 1485 C CA . LYS A 1 184 ? -11.372 3.463 17.732 1.00 76.06 184 LYS A CA 1
ATOM 1486 C C . LYS A 1 184 ? -10.545 3.146 18.983 1.00 76.06 184 LYS A C 1
ATOM 1488 O O . LYS A 1 184 ? -10.614 3.874 19.968 1.00 76.06 184 LYS A O 1
ATOM 1493 N N . GLN A 1 185 ? -9.768 2.063 18.971 1.00 64.06 185 GLN A N 1
ATOM 1494 C CA . GLN A 1 185 ? -8.937 1.668 20.108 1.00 64.06 185 GLN A CA 1
ATOM 1495 C C . GLN A 1 185 ? -7.795 2.667 20.335 1.00 64.06 185 GLN A C 1
ATOM 1497 O O . GLN A 1 185 ? -7.168 3.153 19.394 1.00 64.06 185 GLN A O 1
ATOM 1502 N N . GLN A 1 186 ? -7.448 2.896 21.603 1.00 71.44 186 GLN A N 1
ATOM 1503 C CA . GLN A 1 186 ? -6.391 3.836 21.995 1.00 71.44 186 GLN A CA 1
ATOM 1504 C C . GLN A 1 186 ? -5.007 3.455 21.445 1.00 71.44 186 GLN A C 1
ATOM 1506 O O . GLN A 1 186 ? -4.176 4.329 21.204 1.00 71.44 186 GLN A O 1
ATOM 1511 N N . LYS A 1 187 ? -4.789 2.162 21.155 1.00 65.06 187 LYS A N 1
ATOM 1512 C CA . LYS A 1 187 ? -3.580 1.659 20.482 1.00 65.06 187 LYS A CA 1
ATOM 1513 C C . LYS A 1 187 ? -3.375 2.240 19.075 1.00 65.06 187 LYS A C 1
ATOM 1515 O O . LYS A 1 187 ? -2.243 2.310 18.622 1.00 65.06 187 LYS A O 1
ATOM 1520 N N . PHE A 1 188 ? -4.454 2.687 18.428 1.00 63.16 188 PHE A N 1
ATOM 1521 C CA . PHE A 1 188 ? -4.445 3.369 17.131 1.00 63.16 188 PHE A CA 1
ATOM 1522 C C . PHE A 1 188 ? -4.802 4.855 17.260 1.00 63.16 188 PHE A C 1
ATOM 1524 O O . PHE A 1 188 ? -5.365 5.432 16.336 1.00 63.16 188 PHE A O 1
ATOM 1531 N N . LYS A 1 189 ? -4.554 5.475 18.424 1.00 72.56 189 LYS A N 1
ATOM 1532 C CA . LYS A 1 189 ? -4.813 6.908 18.679 1.00 72.56 189 LYS A CA 1
ATOM 1533 C C . LYS A 1 189 ? -6.265 7.357 18.443 1.00 72.56 189 LYS A C 1
ATOM 1535 O O . LYS A 1 189 ? -6.522 8.548 18.323 1.00 72.56 189 LYS A O 1
ATOM 1540 N N . CYS A 1 190 ? -7.216 6.420 18.411 1.00 73.88 190 CYS A N 1
ATOM 1541 C CA . CYS A 1 190 ? -8.628 6.690 18.136 1.00 73.88 190 CYS A CA 1
ATOM 1542 C C . CYS A 1 190 ? -8.871 7.397 16.785 1.00 73.88 190 CYS A C 1
ATOM 1544 O O . CYS A 1 190 ? -9.836 8.156 16.663 1.00 73.88 190 CYS A O 1
ATOM 1546 N N . VAL A 1 191 ? -8.035 7.147 15.766 1.00 75.19 191 VAL A N 1
ATOM 1547 C CA . VAL A 1 191 ? -8.111 7.829 14.455 1.00 75.19 191 VAL A CA 1
ATOM 1548 C C . VAL A 1 191 ? -9.467 7.689 13.761 1.00 75.19 191 VAL A C 1
ATOM 1550 O O . VAL A 1 191 ? -9.867 8.593 13.038 1.00 75.19 191 VAL A O 1
ATOM 1553 N N . ALA A 1 192 ? -10.230 6.624 14.038 1.00 69.56 192 ALA A N 1
ATOM 1554 C CA . ALA A 1 192 ? -11.590 6.468 13.509 1.00 69.56 192 ALA A CA 1
ATOM 1555 C C . ALA A 1 192 ? -12.558 7.574 13.974 1.00 69.56 192 ALA A C 1
ATOM 1557 O O . ALA A 1 192 ? -13.547 7.853 13.308 1.00 69.56 192 ALA A O 1
ATOM 1558 N N . THR A 1 193 ? -12.276 8.218 15.112 1.00 75.56 193 THR A N 1
ATOM 1559 C CA . THR A 1 193 ? -13.084 9.332 15.638 1.00 75.56 193 THR A CA 1
ATOM 1560 C C . THR A 1 193 ? -12.664 10.694 15.089 1.00 75.56 193 THR A C 1
ATOM 1562 O O . THR A 1 193 ? -13.322 11.695 15.367 1.00 75.56 193 THR A O 1
ATOM 1565 N N . MET A 1 194 ? -11.576 10.745 14.315 1.00 75.31 194 MET A N 1
ATOM 1566 C CA . MET A 1 194 ? -11.098 11.970 13.693 1.00 75.31 194 MET A CA 1
ATOM 1567 C C . MET A 1 194 ? -11.857 12.198 12.388 1.00 75.31 194 MET A C 1
ATOM 1569 O O . MET A 1 194 ? -11.816 11.385 11.465 1.00 75.31 194 MET A O 1
ATOM 1573 N N . SER A 1 195 ? -12.544 13.330 12.309 1.00 70.06 195 SER A N 1
ATOM 1574 C CA . SER A 1 195 ? -13.234 13.792 11.107 1.00 70.06 195 SER A CA 1
ATOM 1575 C C . SER A 1 195 ? -12.807 15.219 10.803 1.00 70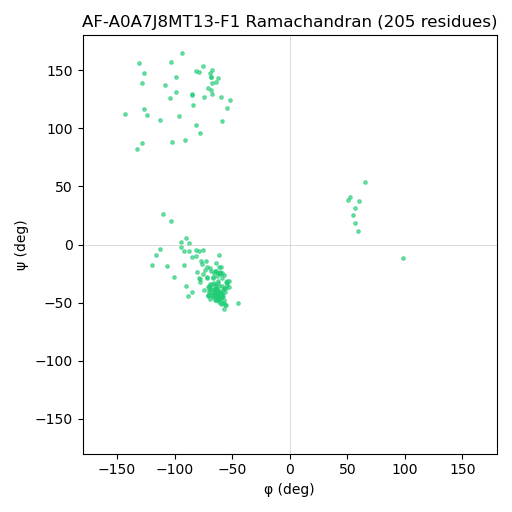.06 195 SER A C 1
ATOM 1577 O O . SER A 1 195 ? -12.700 16.039 11.720 1.00 70.06 195 SER A O 1
ATOM 1579 N N . SER A 1 196 ? -12.588 15.532 9.527 1.00 65.81 196 SER A N 1
ATOM 1580 C CA . SER A 1 196 ? -12.249 16.889 9.119 1.00 65.81 196 SER A CA 1
ATOM 1581 C C . SER A 1 196 ? -13.447 17.834 9.327 1.00 65.81 196 SER A C 1
ATOM 1583 O O . SER A 1 196 ? -14.565 17.508 8.927 1.00 65.81 196 SER A O 1
ATOM 1585 N N . PRO A 1 197 ? -13.255 19.024 9.930 1.00 61.72 197 PRO A N 1
ATOM 1586 C CA . PRO A 1 197 ? -14.316 20.031 10.028 1.00 61.72 197 PRO A CA 1
ATOM 1587 C C . PRO A 1 197 ? -14.729 20.618 8.667 1.00 61.72 197 PRO A C 1
ATOM 1589 O O . PRO A 1 197 ? -15.883 21.004 8.493 1.00 61.72 197 PRO A O 1
ATOM 1592 N N . GLU A 1 198 ? -13.818 20.657 7.688 1.00 71.81 198 GLU A N 1
ATOM 1593 C CA . GLU A 1 198 ? -14.106 21.044 6.304 1.00 71.81 198 GLU A CA 1
ATOM 1594 C C . GLU A 1 198 ? -14.054 19.827 5.374 1.00 71.81 198 GLU A C 1
ATOM 1596 O O . GLU A 1 198 ? -13.129 19.009 5.446 1.00 71.81 198 GLU A O 1
ATOM 1601 N N . ARG A 1 199 ? -15.029 19.737 4.457 1.00 76.19 199 ARG A N 1
ATOM 1602 C CA . ARG A 1 199 ? -15.040 18.694 3.424 1.00 76.19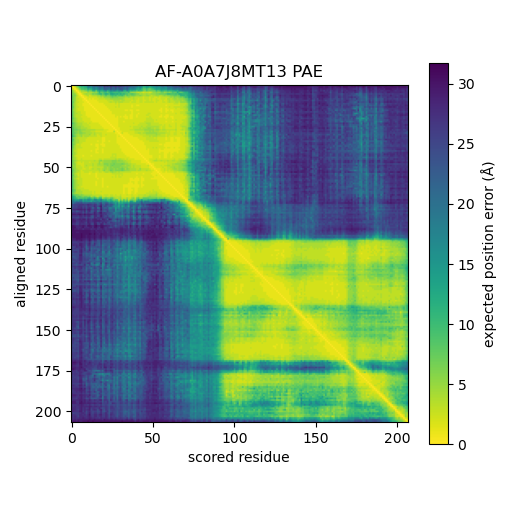 199 ARG A CA 1
ATOM 1603 C C . ARG A 1 199 ? -13.897 18.889 2.443 1.00 76.19 199 ARG A C 1
ATOM 1605 O O . ARG A 1 199 ? -13.681 19.999 1.959 1.00 76.19 199 ARG A O 1
ATOM 1612 N N . VAL A 1 200 ? -13.263 17.795 2.046 1.00 78.75 200 VAL A N 1
ATOM 1613 C CA . VAL A 1 200 ? -12.105 17.763 1.144 1.00 78.75 200 VAL A CA 1
ATOM 1614 C C . VAL A 1 200 ? -12.397 18.380 -0.233 1.00 78.75 200 VAL A C 1
ATOM 1616 O O . VAL A 1 200 ? -11.496 18.821 -0.945 1.00 78.75 200 VAL A O 1
ATOM 1619 N N . ILE A 1 201 ? -13.677 18.492 -0.607 1.00 75.62 201 ILE A N 1
ATOM 1620 C CA . ILE A 1 201 ? -14.116 19.175 -1.830 1.00 75.62 201 ILE A CA 1
ATOM 1621 C C . ILE A 1 201 ? -13.693 20.656 -1.883 1.00 75.62 201 ILE A C 1
ATOM 1623 O O . ILE A 1 201 ? -13.550 21.207 -2.980 1.00 75.62 201 ILE A O 1
ATOM 1627 N N . SER A 1 202 ? -13.465 21.299 -0.728 1.00 73.75 202 SER A N 1
ATOM 1628 C CA . SER A 1 202 ? -12.989 22.686 -0.653 1.00 73.75 202 SER A CA 1
ATOM 1629 C C . SER A 1 202 ? -11.568 22.833 -1.213 1.00 73.75 202 SER A C 1
ATOM 1631 O O . SER A 1 202 ? -11.284 23.827 -1.883 1.00 73.75 202 SER A O 1
ATOM 1633 N N . VAL A 1 203 ? -10.720 21.810 -1.052 1.00 76.50 203 VAL A N 1
ATOM 1634 C CA . VAL A 1 203 ? -9.337 21.765 -1.561 1.00 76.50 203 VAL A CA 1
ATOM 1635 C C . VAL A 1 203 ? -9.308 21.813 -3.079 1.00 76.50 203 VAL A C 1
ATOM 1637 O O . VAL A 1 203 ? -8.578 22.597 -3.670 1.00 76.50 203 VAL A O 1
ATOM 1640 N N . PHE A 1 204 ? -10.177 21.038 -3.726 1.00 71.62 204 PHE A N 1
ATOM 1641 C CA . PHE A 1 204 ? -10.261 20.980 -5.187 1.00 71.62 204 PHE A CA 1
ATOM 1642 C C . PHE A 1 204 ? -10.950 22.198 -5.820 1.00 71.62 204 PHE A C 1
ATOM 1644 O O . PHE A 1 204 ? -11.047 22.273 -7.046 1.00 71.62 204 PHE A O 1
ATOM 1651 N N . SER A 1 205 ? -11.474 23.113 -4.999 1.00 60.56 205 SER A N 1
ATOM 1652 C CA . SER A 1 205 ? -12.207 24.307 -5.436 1.00 60.56 205 SER A CA 1
ATOM 1653 C C . SER A 1 205 ? -11.397 25.599 -5.270 1.00 60.56 205 SER A C 1
ATOM 1655 O O . SER A 1 205 ? -11.719 26.599 -5.912 1.00 60.56 205 SER A O 1
ATOM 1657 N N . ARG A 1 206 ? -10.344 25.594 -4.439 1.00 56.84 206 ARG A N 1
ATOM 1658 C CA . ARG A 1 206 ? -9.396 26.709 -4.309 1.00 56.84 206 ARG A CA 1
ATOM 1659 C C . ARG A 1 206 ? -8.378 26.613 -5.452 1.00 56.84 206 ARG A C 1
ATOM 1661 O O . ARG A 1 206 ? -7.527 25.732 -5.447 1.00 56.84 206 ARG A O 1
ATOM 1668 N N . ARG A 1 207 ? -8.556 27.465 -6.466 1.00 40.19 207 ARG A N 1
ATOM 1669 C CA . ARG A 1 207 ? -7.589 27.675 -7.556 1.00 40.19 207 ARG A CA 1
ATOM 1670 C C . ARG A 1 207 ? -6.349 28.403 -7.065 1.00 40.19 207 ARG A C 1
ATOM 1672 O O . ARG A 1 207 ? -6.524 29.318 -6.231 1.00 40.19 207 ARG A O 1
#

Solvent-accessible surface area (backbone atoms only — not comparable to full-atom values): 12246 Å² total; per-residue (Å²): 130,85,78,69,48,87,65,60,50,74,67,57,53,50,54,51,51,55,52,49,50,54,51,34,60,76,72,66,54,57,70,65,24,56,55,45,16,54,52,46,40,53,57,47,49,70,76,46,78,62,58,62,87,50,50,61,58,48,48,53,53,27,35,54,54,21,28,63,71,65,41,96,75,47,85,58,72,69,67,58,44,65,77,59,72,56,81,82,73,77,93,64,80,80,52,66,64,43,57,45,31,18,50,50,48,46,56,56,46,74,76,39,76,83,44,73,83,52,54,71,68,54,48,51,53,18,20,46,34,50,24,40,40,49,76,42,78,90,53,77,53,74,50,74,67,57,29,65,77,68,71,50,52,72,79,73,35,46,69,56,30,52,54,49,50,43,57,75,69,42,75,82,67,74,89,78,51,66,65,52,59,58,30,48,33,72,93,44,71,27,39,60,74,64,70,50,95,63,66,73,68,56,65,84,66,63,127